Protein AF-A0A850MAL9-F1 (afdb_monomer)

Sequence (261 aa):
MEVNFNRTNSFDFRACGPMDTQLTEDSDYFTKIGPLDEALTSRELNILFLLSIEAYSKDSQAELSFQGIKTKLNLHQQKVATSLKRLLRKKLIDKTLNGYKINKTGMKVINSLLQSPKTSLTIKPKEYVGLEIMVPLNNKNNDLFKLVYLLKGRWFGKWRWIGMFQNSSSVKMEWQSLSSELEACLCINESRICIALFDKNSNPSNPNLELLREEFNTFLLKIQKIMNIDLNAHQSVSTAMIKTHSSCKKSEMSNWLSNYA

Mean predicted aligned error: 8.75 Å

Solvent-accessible surface area (backbone atoms only — not comparable to full-atom values): 14618 Å² total; per-residue (Å²): 133,87,81,84,62,58,86,75,91,77,60,101,75,74,51,62,62,69,60,55,60,44,75,54,65,75,56,59,58,47,69,74,76,46,102,53,98,65,70,59,51,69,66,42,47,43,53,54,46,50,43,47,56,56,16,58,58,74,75,18,55,32,36,35,11,70,60,25,53,26,58,49,66,72,46,56,69,70,61,47,52,55,38,51,55,50,36,45,75,69,56,28,34,46,82,56,97,63,26,38,28,62,35,60,59,29,44,38,51,53,28,56,47,54,68,37,87,80,53,42,76,51,72,57,70,49,63,26,41,27,43,33,37,73,47,75,42,90,65,80,83,76,59,66,66,53,50,48,63,72,49,64,72,48,65,56,94,57,33,38,39,21,34,40,34,34,39,98,66,38,40,38,38,37,30,28,35,76,86,65,44,38,40,36,39,40,38,40,42,75,57,32,36,38,43,35,33,33,32,78,76,36,46,67,91,66,56,65,59,66,62,50,49,57,52,42,50,57,50,47,56,52,50,28,64,71,65,73,44,84,77,80,79,86,70,74,77,40,58,32,75,34,42,25,82,58,77,76,44,63,66,59,52,29,58,56,37,57,80,60,93

Secondary structure (DSSP, 8-state):
--------TT-TT---S---EEEE--TTHHHHH-S-SSPPPHHHHHHHHHHHHHHHTTT-EEEE-HHHHHHHTT--HHHHHHHHHHHHHTTSEEE-SS-EEE-HHHHHHHHHHHHSTT-EEEE---EEEEEEEEEEP---SSHHHHHHHHHTT--BTTEEEEEEEE-SSEEEEEEEETTSSEEEEEEEESSEEEEEEEETT-BTTB--HHHHHHHHHHHHHHHHHHHT----SS---EEEEEE-S----HHHHHHHHHTT-

pLDDT: mean 77.71, std 15.92, range [28.67, 97.62]

Nearest PDB structures (foldseek):
  2x4h-assembly1_D  TM=8.759E-01  e=2.514E-02  Saccharolobus solfataricus P2
  8bii-assembly2_H  TM=6.490E-01  e=1.030E+00  Photorhabdus laumondii subsp. laumondii TTO1
  2ove-assembly1_A  TM=3.702E-01  e=1.214E-01  Homo sapiens
  3udf-assembly1_A  TM=8.384E-01  e=2.533E+00  Acinetobacter baumannii
  3udi-assembly1_A  TM=6.265E-01  e=2.679E+00  Acinetobacter baumannii

Structure (mmCIF, N/CA/C/O backbone):
data_AF-A0A850MAL9-F1
#
_entry.id   AF-A0A850MAL9-F1
#
loop_
_atom_site.group_PDB
_atom_site.id
_atom_site.type_symbol
_atom_site.label_atom_id
_atom_site.label_alt_id
_atom_site.label_comp_id
_atom_site.label_asym_id
_atom_site.label_entity_id
_atom_site.label_seq_id
_atom_site.pdbx_PDB_ins_code
_atom_site.Cartn_x
_atom_site.Cartn_y
_atom_site.Cartn_z
_atom_site.occupancy
_atom_site.B_iso_or_equiv
_atom_site.auth_seq_id
_atom_site.auth_comp_id
_atom_site.auth_asym_id
_atom_site.auth_atom_id
_atom_site.pdbx_PDB_model_num
ATOM 1 N N . MET A 1 1 ? 6.450 9.566 32.369 1.00 32.06 1 MET A N 1
ATOM 2 C CA . MET A 1 1 ? 5.735 8.274 32.312 1.00 32.06 1 MET A CA 1
ATOM 3 C C . MET A 1 1 ? 6.119 7.606 31.009 1.00 32.06 1 MET A C 1
ATOM 5 O O . MET A 1 1 ? 5.791 8.145 29.961 1.00 32.06 1 MET A O 1
ATOM 9 N N . GLU A 1 2 ? 6.868 6.507 31.063 1.00 28.67 2 GLU A N 1
ATOM 10 C CA . GLU A 1 2 ? 7.160 5.700 29.875 1.00 28.67 2 GLU A CA 1
ATOM 11 C C . GLU A 1 2 ? 5.879 4.983 29.436 1.00 28.67 2 GLU A C 1
ATOM 13 O O . GLU A 1 2 ? 5.273 4.235 30.205 1.00 28.67 2 GLU A O 1
ATOM 18 N N . VAL A 1 3 ? 5.427 5.253 28.211 1.00 35.12 3 VAL A N 1
ATOM 19 C CA . VAL A 1 3 ? 4.295 4.544 27.609 1.00 35.12 3 VAL A CA 1
ATOM 20 C C . VAL A 1 3 ? 4.815 3.191 27.129 1.00 35.12 3 VAL A C 1
ATOM 22 O O . VAL A 1 3 ? 5.571 3.115 26.164 1.00 35.12 3 VAL A O 1
ATOM 25 N N . ASN A 1 4 ? 4.437 2.116 27.820 1.00 33.62 4 ASN A N 1
ATOM 26 C CA . ASN A 1 4 ? 4.783 0.756 27.416 1.00 33.62 4 ASN A CA 1
ATOM 27 C C . ASN A 1 4 ? 3.952 0.359 26.185 1.00 33.62 4 ASN A C 1
ATOM 29 O O . ASN A 1 4 ? 2.761 0.068 26.290 1.00 33.62 4 ASN A O 1
ATOM 33 N N . PHE A 1 5 ? 4.572 0.375 25.005 1.00 44.19 5 PHE A N 1
ATOM 34 C CA . PHE A 1 5 ? 3.940 -0.071 23.764 1.00 44.19 5 PHE A CA 1
ATOM 35 C C . PHE A 1 5 ? 3.936 -1.603 23.695 1.00 44.19 5 PHE A C 1
ATOM 37 O O . PHE A 1 5 ? 4.995 -2.237 23.683 1.00 44.19 5 PHE A O 1
ATOM 44 N N . ASN A 1 6 ? 2.754 -2.213 23.597 1.00 43.25 6 ASN A N 1
ATOM 45 C CA . ASN A 1 6 ? 2.649 -3.658 23.420 1.00 43.25 6 ASN A CA 1
ATOM 46 C C . ASN A 1 6 ? 3.184 -4.056 22.035 1.00 43.25 6 ASN A C 1
ATOM 48 O O . ASN A 1 6 ? 2.622 -3.696 20.999 1.00 43.25 6 ASN A O 1
ATOM 52 N N . ARG A 1 7 ? 4.267 -4.843 22.004 1.00 38.62 7 ARG A N 1
ATOM 53 C CA . ARG A 1 7 ? 4.738 -5.522 20.787 1.00 38.62 7 ARG A CA 1
ATOM 54 C C . ARG A 1 7 ? 3.798 -6.687 20.480 1.00 38.62 7 ARG A C 1
ATOM 56 O O . ARG A 1 7 ? 4.013 -7.814 20.910 1.00 38.62 7 ARG A O 1
ATOM 63 N N . THR A 1 8 ? 2.710 -6.414 19.778 1.00 37.56 8 THR A N 1
ATOM 64 C CA . THR A 1 8 ? 1.722 -7.430 19.401 1.00 37.56 8 THR A CA 1
ATOM 65 C C . THR A 1 8 ? 2.220 -8.250 18.199 1.00 37.56 8 THR A C 1
ATOM 67 O O . THR A 1 8 ? 2.239 -7.781 17.065 1.00 37.56 8 THR A O 1
ATOM 70 N N . ASN A 1 9 ? 2.599 -9.511 18.437 1.00 36.62 9 ASN A N 1
ATOM 71 C CA . ASN A 1 9 ? 3.107 -10.479 17.441 1.00 36.62 9 ASN A CA 1
ATOM 72 C C . ASN A 1 9 ? 2.048 -10.984 16.429 1.00 36.62 9 ASN A C 1
ATOM 74 O O . ASN A 1 9 ? 2.209 -12.055 15.852 1.00 36.62 9 ASN A O 1
ATOM 78 N N . SER A 1 10 ? 0.914 -10.297 16.254 1.00 39.91 10 SER A N 1
ATOM 79 C CA . SER A 1 10 ? -0.309 -10.975 15.797 1.00 39.91 10 SER A CA 1
ATOM 80 C C . SER A 1 10 ? -0.757 -10.711 14.358 1.00 39.91 10 SER A C 1
ATOM 82 O O . SER A 1 10 ? -1.651 -11.407 13.905 1.00 39.91 10 SER A O 1
ATOM 84 N N . PHE A 1 11 ? -0.135 -9.830 13.575 1.00 48.22 11 PHE A N 1
ATOM 85 C CA . PHE A 1 11 ? -0.396 -9.808 12.131 1.00 48.22 11 PHE A CA 1
ATOM 86 C C . PHE A 1 11 ? 0.907 -9.854 11.362 1.00 48.22 11 PHE A C 1
ATOM 88 O O . PHE A 1 11 ? 1.694 -8.913 11.342 1.00 48.22 11 PHE A O 1
ATOM 95 N N . ASP A 1 12 ? 1.079 -10.959 10.663 1.00 47.16 12 ASP A N 1
ATOM 96 C CA . ASP A 1 12 ? 2.223 -11.280 9.828 1.00 47.16 12 ASP A CA 1
ATOM 97 C C . ASP A 1 12 ? 2.295 -10.410 8.543 1.00 47.16 12 ASP A C 1
ATOM 99 O O . ASP A 1 12 ? 3.036 -10.718 7.613 1.00 47.16 12 ASP A O 1
ATOM 103 N N . PHE A 1 13 ? 1.529 -9.312 8.524 1.00 48.81 13 PHE A N 1
ATOM 104 C CA . PHE A 1 13 ? 1.361 -8.303 7.478 1.00 48.81 13 PHE A CA 1
ATOM 105 C C . PHE A 1 13 ? 1.595 -6.882 8.031 1.00 48.81 13 PHE A C 1
ATOM 107 O O . PHE A 1 13 ? 0.974 -5.912 7.595 1.00 48.81 13 PHE A O 1
ATOM 114 N N . ARG A 1 14 ? 2.470 -6.724 9.034 1.00 52.25 14 ARG A N 1
ATOM 115 C CA . ARG A 1 14 ? 2.885 -5.392 9.489 1.00 52.25 14 ARG A CA 1
ATOM 116 C C . ARG A 1 14 ? 3.987 -4.841 8.607 1.00 52.25 14 ARG A C 1
ATOM 118 O O . ARG A 1 14 ? 5.170 -5.012 8.870 1.00 52.25 14 ARG A O 1
ATOM 125 N N . ALA A 1 15 ? 3.556 -4.100 7.607 1.00 49.91 15 ALA A N 1
ATOM 126 C CA . ALA A 1 15 ? 4.278 -2.916 7.204 1.00 49.91 15 ALA A CA 1
ATOM 127 C C . ALA A 1 15 ? 3.241 -1.877 6.826 1.00 49.91 15 ALA A C 1
ATOM 129 O O . ALA A 1 15 ? 2.571 -1.971 5.803 1.00 49.91 15 ALA A O 1
ATOM 130 N N . CYS A 1 16 ? 3.049 -0.947 7.737 1.00 48.31 16 CYS A N 1
ATOM 131 C CA . CYS A 1 16 ? 2.107 0.135 7.605 1.00 48.31 16 CYS A CA 1
ATOM 132 C C . CYS A 1 16 ? 2.973 1.390 7.630 1.00 48.31 16 CYS A C 1
ATOM 134 O O . CYS A 1 16 ? 3.545 1.758 8.652 1.00 48.31 16 CYS A O 1
ATOM 136 N N . GLY A 1 17 ? 3.190 1.951 6.449 1.00 45.50 17 GLY A N 1
ATOM 137 C CA . GLY A 1 17 ? 3.874 3.218 6.289 1.00 45.50 17 GLY A CA 1
ATOM 138 C C . GLY A 1 17 ? 4.553 3.369 4.937 1.00 45.50 17 GLY A C 1
ATOM 139 O O . GLY A 1 17 ? 4.778 2.379 4.233 1.00 45.50 17 GLY A O 1
ATOM 140 N N . PRO A 1 18 ? 4.860 4.614 4.547 1.00 47.53 18 PRO A N 1
ATOM 141 C CA . PRO A 1 18 ? 5.491 4.905 3.273 1.00 47.53 18 PRO A CA 1
ATOM 142 C C . PRO A 1 18 ? 6.828 4.169 3.174 1.00 47.53 18 PRO A C 1
ATOM 144 O O . PRO A 1 18 ? 7.644 4.189 4.098 1.00 47.53 18 PRO A O 1
ATOM 147 N N . MET A 1 19 ? 7.064 3.533 2.031 1.00 56.16 19 MET A N 1
ATOM 148 C CA . MET A 1 19 ? 8.397 3.052 1.707 1.00 56.16 19 MET A CA 1
ATOM 149 C C . MET A 1 19 ? 9.278 4.247 1.365 1.00 56.16 19 MET A C 1
ATOM 151 O O . MET A 1 19 ? 9.203 4.781 0.264 1.00 56.16 19 MET A O 1
ATOM 155 N N . ASP A 1 20 ? 10.180 4.612 2.273 1.00 58.66 20 ASP A N 1
ATOM 156 C CA . ASP A 1 20 ? 11.380 5.364 1.904 1.00 58.66 20 ASP A CA 1
ATOM 157 C C . ASP A 1 20 ? 12.426 4.379 1.369 1.00 58.66 20 ASP A C 1
ATOM 159 O O . ASP A 1 20 ? 13.508 4.199 1.935 1.00 58.66 20 ASP A O 1
ATOM 163 N N . THR A 1 21 ? 12.054 3.670 0.301 1.00 55.94 21 THR A N 1
ATOM 164 C CA . THR A 1 21 ? 12.959 2.796 -0.440 1.00 55.94 21 THR A CA 1
ATOM 165 C C . THR A 1 21 ? 13.042 3.262 -1.875 1.00 55.94 21 THR A C 1
ATOM 167 O O . THR A 1 21 ? 12.040 3.329 -2.584 1.00 55.94 21 THR A O 1
ATOM 170 N N . GLN A 1 22 ? 14.251 3.610 -2.292 1.00 66.38 22 GLN A N 1
ATOM 171 C CA . GLN A 1 22 ? 14.523 4.074 -3.643 1.00 66.38 22 GLN A CA 1
ATOM 172 C C . GLN A 1 22 ? 15.624 3.218 -4.250 1.00 66.38 22 GLN A C 1
ATOM 174 O O . GLN A 1 22 ? 16.611 2.890 -3.581 1.00 66.38 22 GLN A O 1
ATOM 179 N N . LEU A 1 23 ? 15.441 2.879 -5.525 1.00 64.06 23 LEU A N 1
ATOM 180 C CA . LEU A 1 23 ? 16.531 2.392 -6.353 1.00 64.06 23 LEU A CA 1
ATOM 181 C C . LEU A 1 23 ? 17.403 3.592 -6.709 1.00 64.06 23 LEU A C 1
ATOM 183 O O . LEU A 1 23 ? 16.969 4.510 -7.411 1.00 64.06 23 LEU A O 1
ATOM 187 N N . THR A 1 24 ? 18.632 3.577 -6.218 1.00 61.41 24 THR A N 1
ATOM 188 C CA . THR A 1 24 ? 19.671 4.519 -6.620 1.00 61.41 24 THR A CA 1
ATOM 189 C C . THR A 1 24 ? 20.555 3.816 -7.640 1.00 61.41 24 THR A C 1
ATOM 191 O O . THR A 1 24 ? 21.393 2.996 -7.263 1.00 61.41 24 THR A O 1
ATOM 194 N N . GLU A 1 25 ? 20.333 4.076 -8.937 1.00 60.00 25 GLU A N 1
ATOM 195 C CA . GLU A 1 25 ? 21.202 3.530 -9.985 1.00 60.00 25 GLU A CA 1
ATOM 196 C C . GLU A 1 25 ? 21.140 4.214 -11.363 1.00 60.00 25 GLU A C 1
ATOM 198 O O . GLU A 1 25 ? 20.104 4.756 -11.760 1.00 60.00 25 GLU A O 1
ATOM 203 N N . ASP A 1 26 ? 22.268 4.115 -12.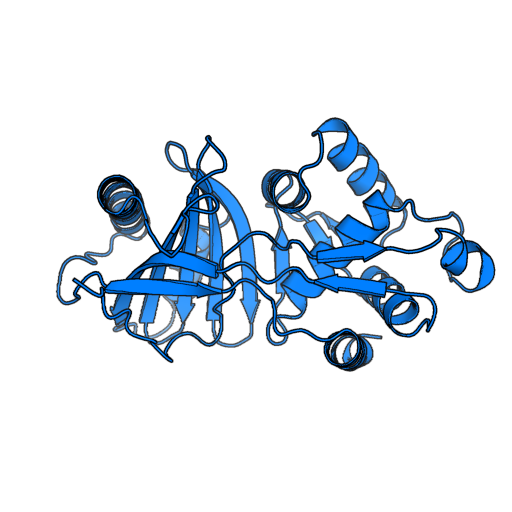084 1.00 52.81 26 ASP A N 1
ATOM 204 C CA . ASP A 1 26 ? 22.481 4.539 -13.472 1.00 52.81 26 ASP A CA 1
ATOM 205 C C . ASP A 1 26 ? 21.516 3.824 -14.427 1.00 52.81 26 ASP A C 1
ATOM 207 O O . ASP A 1 26 ? 21.511 2.597 -14.547 1.00 52.81 26 ASP A O 1
ATOM 211 N N . SER A 1 27 ? 20.733 4.608 -15.170 1.00 51.56 27 SER A N 1
ATOM 212 C CA . SER A 1 27 ? 19.706 4.170 -16.130 1.00 51.56 27 SER A CA 1
ATOM 213 C C . SER A 1 27 ? 20.199 3.257 -17.264 1.00 51.56 27 SER A C 1
ATOM 215 O O . SER A 1 27 ? 19.390 2.750 -18.043 1.00 51.56 27 SER A O 1
ATOM 217 N N . ASP A 1 28 ? 21.510 3.042 -17.361 1.00 52.00 28 ASP A N 1
ATOM 218 C CA . ASP A 1 28 ? 22.183 2.438 -18.509 1.00 52.00 28 ASP A CA 1
ATOM 219 C C . ASP A 1 28 ? 22.332 0.909 -18.418 1.00 52.00 28 ASP A C 1
ATOM 221 O O . ASP A 1 28 ? 22.832 0.272 -19.346 1.00 52.00 28 ASP A O 1
ATOM 225 N N . TYR A 1 29 ? 21.908 0.275 -17.319 1.00 55.06 29 TYR A N 1
ATOM 226 C CA . TYR A 1 29 ? 21.988 -1.187 -17.199 1.00 55.06 29 TYR A CA 1
ATOM 227 C C . TYR A 1 29 ? 21.017 -1.896 -18.162 1.00 55.06 29 TYR A C 1
ATOM 229 O O . TYR A 1 29 ? 21.402 -2.827 -18.873 1.00 55.06 29 TYR A O 1
ATOM 237 N N . PHE A 1 30 ? 19.774 -1.409 -18.276 1.00 51.62 30 PHE A N 1
ATOM 238 C CA . PHE A 1 30 ? 18.793 -2.004 -19.194 1.00 51.62 30 PHE A CA 1
ATOM 239 C C . PHE A 1 30 ? 18.998 -1.668 -20.659 1.00 51.62 30 PHE A C 1
ATOM 241 O O . PHE A 1 30 ? 18.497 -2.406 -21.501 1.00 51.62 30 PHE A O 1
ATOM 248 N N . THR A 1 31 ? 19.732 -0.603 -20.977 1.00 51.19 31 THR A N 1
ATOM 249 C CA . THR A 1 31 ? 20.099 -0.321 -22.369 1.00 51.19 31 THR A CA 1
ATOM 250 C C . THR A 1 31 ? 21.174 -1.274 -22.880 1.00 51.19 31 THR A C 1
ATOM 252 O O . THR A 1 31 ? 21.283 -1.450 -24.088 1.00 51.19 31 THR A O 1
ATOM 255 N N . LYS A 1 32 ? 21.952 -1.907 -21.988 1.00 51.06 32 LYS A N 1
ATOM 256 C CA . LYS A 1 32 ? 23.079 -2.774 -22.369 1.00 51.06 32 LYS A CA 1
ATOM 257 C C . LYS A 1 32 ? 22.806 -4.275 -22.241 1.00 51.06 32 LYS A C 1
ATOM 259 O O . LYS A 1 32 ? 23.497 -5.044 -22.898 1.00 51.06 32 LYS A O 1
ATOM 264 N N . ILE A 1 33 ? 21.859 -4.701 -21.395 1.00 48.62 33 ILE A N 1
ATOM 265 C CA . ILE A 1 33 ? 21.670 -6.130 -21.041 1.00 48.62 33 ILE A CA 1
ATOM 266 C C . ILE A 1 33 ? 20.180 -6.572 -21.087 1.00 48.62 33 ILE A C 1
ATOM 268 O O . ILE A 1 33 ? 19.864 -7.741 -20.882 1.00 48.62 33 ILE A O 1
ATOM 272 N N . GLY A 1 34 ? 19.228 -5.674 -21.378 1.00 54.62 34 GLY A N 1
ATOM 273 C CA . GLY A 1 34 ? 17.790 -5.940 -21.215 1.00 54.62 34 GLY A CA 1
ATOM 274 C C . GLY A 1 34 ? 17.006 -6.358 -22.474 1.00 54.62 34 GLY A C 1
ATOM 275 O O . GLY A 1 34 ? 17.343 -5.930 -23.571 1.00 54.62 34 GLY A O 1
ATOM 276 N N . PRO A 1 35 ? 15.874 -7.082 -22.328 1.00 54.75 35 PRO A N 1
ATOM 277 C CA . PRO A 1 35 ? 14.943 -7.432 -23.415 1.00 54.75 35 PRO A CA 1
ATOM 278 C C . PRO A 1 35 ? 14.012 -6.272 -23.843 1.00 54.75 35 PRO A C 1
ATOM 280 O O . PRO A 1 35 ? 12.925 -6.513 -24.365 1.00 54.75 35 PRO A O 1
ATOM 283 N N . LEU A 1 36 ? 14.361 -5.019 -23.535 1.00 64.38 36 LEU A N 1
ATOM 284 C CA . LEU A 1 36 ? 13.501 -3.848 -23.735 1.00 64.38 36 LEU A CA 1
ATOM 285 C C . LEU A 1 36 ? 14.059 -2.935 -24.826 1.00 64.38 36 LEU A C 1
ATOM 287 O O . LEU A 1 36 ? 15.176 -2.446 -24.703 1.00 64.38 36 LEU A O 1
ATOM 291 N N . ASP A 1 37 ? 13.223 -2.604 -25.812 1.00 63.56 37 ASP A N 1
ATOM 292 C CA . ASP A 1 37 ? 13.600 -1.742 -26.945 1.00 63.56 37 ASP A CA 1
ATOM 293 C C . ASP A 1 37 ? 13.869 -0.274 -26.559 1.00 63.56 37 ASP A C 1
ATOM 295 O O . ASP A 1 37 ? 14.488 0.470 -27.314 1.00 63.56 37 ASP A O 1
ATOM 299 N N . GLU A 1 38 ? 13.404 0.186 -25.389 1.00 71.62 38 GLU A N 1
ATOM 300 C CA . GLU A 1 38 ? 13.718 1.538 -24.907 1.00 71.62 38 GLU A CA 1
ATOM 301 C C . GLU A 1 38 ? 13.995 1.568 -23.399 1.00 71.62 38 GLU A C 1
ATOM 303 O O . GLU A 1 38 ? 13.297 0.916 -22.613 1.00 71.62 38 GLU A O 1
ATOM 308 N N . ALA A 1 39 ? 14.931 2.435 -23.003 1.00 79.56 39 ALA A N 1
ATOM 309 C CA . ALA A 1 39 ? 15.366 2.643 -21.625 1.00 79.56 39 ALA A CA 1
ATOM 310 C C . ALA A 1 39 ? 14.224 3.007 -20.657 1.00 79.56 39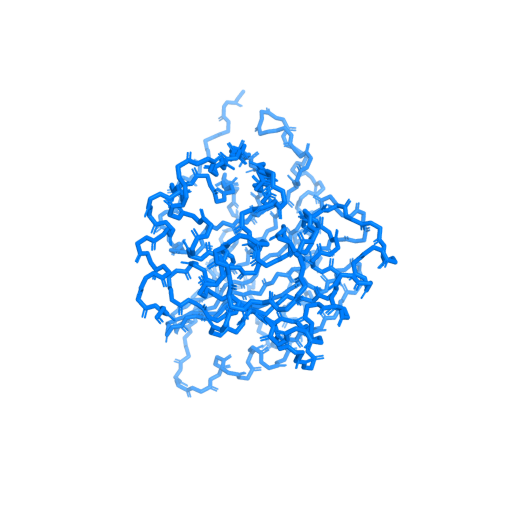 ALA A C 1
ATOM 312 O O . ALA A 1 39 ? 13.258 3.697 -21.015 1.00 79.56 39 ALA A O 1
ATOM 313 N N . LEU A 1 40 ? 14.379 2.582 -19.400 1.00 85.00 40 LEU A N 1
ATOM 314 C CA . LEU A 1 40 ? 13.531 2.993 -18.284 1.00 85.00 40 LEU A CA 1
ATOM 315 C C . LEU A 1 40 ? 14.167 4.178 -17.555 1.00 85.00 40 LEU A C 1
ATOM 317 O O . LEU A 1 40 ? 15.341 4.173 -17.205 1.00 85.00 40 LEU A O 1
ATOM 321 N N . THR A 1 41 ? 13.364 5.200 -17.296 1.00 86.88 41 THR A N 1
ATOM 322 C CA . THR A 1 41 ? 13.736 6.328 -16.441 1.00 86.88 41 THR A CA 1
ATOM 323 C C . THR A 1 41 ? 13.784 5.895 -14.975 1.00 86.88 41 THR A C 1
ATOM 325 O O . THR A 1 41 ? 13.036 5.010 -14.560 1.00 86.88 41 THR A O 1
ATOM 328 N N . SER A 1 42 ? 14.557 6.600 -14.142 1.00 82.56 42 SER A N 1
ATOM 329 C CA . SER A 1 42 ? 14.586 6.370 -12.683 1.00 82.56 42 SER A CA 1
ATOM 330 C C . SER A 1 42 ? 13.184 6.381 -12.042 1.00 82.56 42 SER A C 1
ATOM 332 O O . SER A 1 42 ? 12.891 5.602 -11.139 1.00 82.56 42 SER A O 1
ATOM 334 N N . ARG A 1 43 ? 12.256 7.206 -12.546 1.00 87.94 43 ARG A N 1
ATOM 335 C CA . ARG A 1 43 ? 10.860 7.219 -12.069 1.00 87.94 43 ARG A CA 1
ATOM 336 C C . ARG A 1 43 ? 10.094 5.950 -12.425 1.00 87.94 43 ARG A C 1
ATOM 338 O O . ARG A 1 43 ? 9.338 5.452 -11.602 1.00 87.94 43 ARG A O 1
ATOM 345 N N . GLU A 1 44 ? 10.261 5.450 -13.645 1.00 90.69 44 GLU A N 1
ATOM 346 C CA . GLU A 1 44 ? 9.641 4.192 -14.073 1.00 90.69 44 GLU A CA 1
ATOM 347 C C . GLU A 1 44 ? 10.186 3.015 -13.262 1.00 90.69 44 GLU A C 1
ATOM 349 O O . GLU A 1 44 ? 9.402 2.187 -12.805 1.00 90.69 44 GLU A O 1
ATOM 354 N N . LEU A 1 45 ? 11.498 3.001 -13.008 1.00 87.69 45 LEU A N 1
ATOM 355 C CA . LEU A 1 45 ? 12.143 2.016 -12.142 1.00 87.69 45 LEU A CA 1
ATOM 356 C C . LEU A 1 45 ? 11.603 2.071 -10.715 1.00 87.69 45 LEU A C 1
ATOM 358 O O . LEU A 1 45 ? 11.199 1.042 -10.192 1.00 87.69 45 LEU A O 1
ATOM 362 N N . ASN A 1 46 ? 11.506 3.257 -10.111 1.00 86.69 46 ASN A N 1
ATOM 363 C CA . ASN A 1 46 ? 10.965 3.403 -8.758 1.00 86.69 46 ASN A CA 1
ATOM 364 C C . ASN A 1 46 ? 9.484 2.990 -8.657 1.00 86.69 46 ASN A C 1
ATOM 366 O O . ASN A 1 46 ? 9.080 2.435 -7.640 1.00 86.69 46 ASN A O 1
ATOM 370 N N . ILE A 1 47 ? 8.672 3.196 -9.704 1.00 91.56 47 ILE A N 1
ATOM 371 C CA . ILE A 1 47 ? 7.286 2.693 -9.739 1.00 91.56 47 ILE A CA 1
ATOM 372 C C . ILE A 1 47 ? 7.249 1.166 -9.823 1.00 91.56 47 ILE A C 1
ATOM 374 O O . ILE A 1 47 ? 6.510 0.540 -9.067 1.00 91.56 47 ILE A O 1
ATOM 378 N N . LEU A 1 48 ? 8.026 0.563 -10.727 1.00 90.75 48 LEU A N 1
ATOM 379 C CA . LEU A 1 48 ? 8.108 -0.897 -10.832 1.00 90.75 48 LEU A CA 1
ATOM 380 C C . LEU A 1 48 ? 8.603 -1.515 -9.528 1.00 90.75 48 LEU A C 1
ATOM 382 O O . LEU A 1 48 ? 8.051 -2.501 -9.053 1.00 90.75 48 LEU A O 1
ATOM 386 N N . PHE A 1 49 ? 9.604 -0.890 -8.928 1.00 86.62 49 PHE A N 1
ATOM 387 C CA . PHE A 1 49 ? 10.184 -1.319 -7.678 1.00 86.62 49 PHE A CA 1
ATOM 388 C C . PHE A 1 49 ? 9.191 -1.238 -6.521 1.00 86.62 49 PHE A C 1
ATOM 390 O O . PHE A 1 49 ? 9.012 -2.232 -5.824 1.00 86.62 49 PHE A O 1
ATOM 397 N N . LEU A 1 50 ? 8.463 -0.125 -6.380 1.00 86.81 50 LEU A N 1
ATOM 398 C CA . LEU A 1 50 ? 7.375 -0.012 -5.409 1.00 86.81 50 LEU A CA 1
ATOM 399 C C . LEU A 1 50 ? 6.366 -1.153 -5.577 1.00 86.81 50 LEU A C 1
ATOM 401 O O . LEU A 1 50 ? 6.073 -1.856 -4.619 1.00 86.81 50 LEU A O 1
ATOM 405 N N . LEU A 1 51 ? 5.867 -1.372 -6.798 1.00 88.88 51 LEU A N 1
ATOM 406 C CA . LEU A 1 51 ? 4.907 -2.448 -7.063 1.00 88.88 51 LEU A CA 1
ATOM 407 C C . LEU A 1 51 ? 5.490 -3.836 -6.751 1.00 88.88 51 LEU A C 1
ATOM 409 O O . LEU A 1 51 ? 4.751 -4.716 -6.317 1.00 88.88 51 LEU A O 1
ATOM 413 N N . SER A 1 52 ? 6.797 -4.028 -6.954 1.00 85.50 52 SER A N 1
ATOM 414 C CA . SER A 1 52 ? 7.488 -5.284 -6.659 1.00 85.50 52 SER A CA 1
ATOM 415 C C . SER A 1 52 ? 7.643 -5.542 -5.161 1.00 85.50 52 SER A C 1
ATOM 417 O O . SER A 1 52 ? 7.349 -6.651 -4.732 1.00 85.50 52 SER A O 1
ATOM 419 N N . ILE A 1 53 ? 8.027 -4.542 -4.352 1.00 79.44 53 ILE A N 1
ATOM 420 C CA . ILE A 1 53 ? 8.171 -4.724 -2.898 1.00 79.44 53 ILE A CA 1
ATOM 421 C C . ILE A 1 53 ? 6.796 -4.934 -2.263 1.00 79.44 53 ILE A C 1
ATOM 423 O O . ILE A 1 53 ? 6.613 -5.770 -1.382 1.00 79.44 53 ILE A O 1
ATOM 427 N N . GLU A 1 54 ? 5.809 -4.180 -2.726 1.00 79.06 54 GLU A N 1
ATOM 428 C CA . GLU A 1 54 ? 4.450 -4.295 -2.219 1.00 79.06 54 GLU A CA 1
ATOM 429 C C . GLU A 1 54 ? 3.842 -5.670 -2.545 1.00 79.06 54 GLU A C 1
ATOM 431 O O . GLU A 1 54 ? 3.105 -6.224 -1.735 1.00 79.06 54 GLU A O 1
ATOM 436 N N . ALA A 1 55 ? 4.207 -6.270 -3.685 1.00 75.69 55 ALA A N 1
ATOM 437 C CA . ALA A 1 55 ? 3.876 -7.661 -4.002 1.00 75.69 55 ALA A CA 1
ATOM 438 C C . ALA A 1 55 ? 4.736 -8.677 -3.217 1.00 75.69 55 ALA A C 1
ATOM 440 O O . ALA A 1 55 ? 4.229 -9.727 -2.815 1.00 75.69 55 ALA A O 1
ATOM 441 N N . TYR A 1 56 ? 6.006 -8.351 -2.938 1.00 67.00 56 TYR A N 1
ATOM 442 C CA . TYR A 1 56 ? 6.976 -9.184 -2.205 1.00 67.00 56 TYR A CA 1
ATOM 443 C C . TYR A 1 56 ? 6.501 -9.597 -0.808 1.00 67.00 56 TYR A C 1
ATOM 445 O O . TYR A 1 56 ? 6.975 -10.596 -0.269 1.00 67.00 56 TYR A O 1
ATOM 453 N N . SER A 1 57 ? 5.539 -8.894 -0.205 1.00 61.59 57 SER 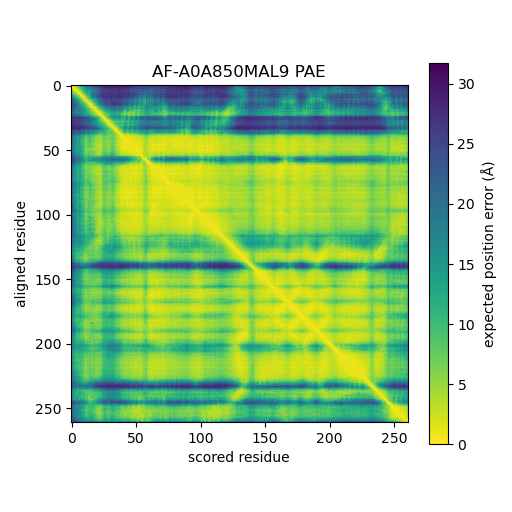A N 1
ATOM 454 C CA . SER A 1 57 ? 4.982 -9.297 1.088 1.00 61.59 57 SER A CA 1
ATOM 455 C C . SER A 1 57 ? 4.254 -10.655 1.003 1.00 61.59 57 SER A C 1
ATOM 457 O O . SER A 1 57 ? 3.052 -10.718 0.777 1.00 61.59 57 SER A O 1
ATOM 459 N N . LYS A 1 58 ? 4.992 -11.760 1.203 1.00 53.28 58 LYS A N 1
ATOM 460 C CA . LYS A 1 58 ? 4.490 -13.141 1.369 1.00 53.28 58 LYS A CA 1
ATOM 461 C C . LYS A 1 58 ? 3.634 -13.662 0.208 1.00 53.28 58 LYS A C 1
ATOM 463 O O . LYS A 1 58 ? 2.500 -14.085 0.428 1.00 53.28 58 LYS A O 1
ATOM 468 N N . ASP A 1 59 ? 4.178 -13.624 -1.010 1.00 57.91 59 ASP A N 1
ATOM 469 C CA . ASP A 1 59 ? 3.501 -14.104 -2.232 1.00 57.91 59 ASP A CA 1
ATOM 470 C C . ASP A 1 59 ? 2.164 -13.405 -2.494 1.00 57.91 59 ASP A C 1
ATOM 472 O O . ASP A 1 59 ? 1.189 -13.997 -2.969 1.00 57.91 59 ASP A O 1
ATOM 476 N N . SER A 1 60 ? 2.106 -12.117 -2.155 1.00 66.12 60 SER A N 1
ATOM 477 C CA . SER A 1 60 ? 0.894 -11.342 -2.330 1.00 66.12 60 SER A CA 1
ATOM 478 C C . SER A 1 60 ? 0.749 -10.807 -3.751 1.00 66.12 60 SER A C 1
ATOM 480 O O . SER A 1 60 ? 1.700 -10.409 -4.423 1.00 66.12 60 SER A O 1
ATOM 482 N N . GLN A 1 61 ? -0.493 -10.753 -4.213 1.00 79.38 61 GLN A N 1
ATOM 483 C CA . GLN A 1 61 ? -0.880 -9.910 -5.328 1.00 79.38 61 GLN A CA 1
ATOM 484 C C . GLN A 1 61 ? -1.125 -8.503 -4.783 1.00 79.38 61 GLN A C 1
ATOM 486 O O . GLN A 1 61 ? -2.057 -8.292 -4.003 1.00 79.38 61 GLN A O 1
ATOM 491 N N . ALA A 1 62 ? -0.292 -7.552 -5.202 1.00 85.69 62 ALA A N 1
ATOM 492 C CA . ALA A 1 62 ? -0.446 -6.142 -4.874 1.00 85.69 62 ALA A CA 1
ATOM 493 C C . ALA A 1 62 ? -1.110 -5.376 -6.023 1.00 85.69 62 ALA A C 1
ATOM 495 O O . ALA A 1 62 ? -0.713 -5.475 -7.186 1.00 85.69 62 ALA A O 1
ATOM 496 N N . GLU A 1 63 ? -2.109 -4.571 -5.680 1.00 92.38 63 GLU A N 1
ATOM 497 C CA . GLU A 1 63 ? -2.782 -3.640 -6.578 1.00 92.38 63 GLU A CA 1
ATOM 498 C C . GLU A 1 63 ? -2.753 -2.247 -5.944 1.00 92.38 63 GLU A C 1
ATOM 500 O O . GLU A 1 63 ? -3.412 -2.010 -4.930 1.00 92.38 63 GLU A O 1
ATOM 505 N N . LEU A 1 64 ? -2.013 -1.313 -6.548 1.00 93.31 64 LEU A N 1
ATOM 506 C CA . LEU A 1 64 ? -1.933 0.072 -6.078 1.00 93.31 64 LEU A CA 1
ATOM 507 C C . LEU A 1 64 ? -2.722 1.017 -6.974 1.00 93.31 64 LEU A C 1
ATOM 509 O O . LEU A 1 64 ? -2.601 0.998 -8.199 1.00 93.31 64 LEU A O 1
ATOM 513 N N . SER A 1 65 ? -3.481 1.915 -6.359 1.00 95.38 65 SER A N 1
ATOM 514 C CA . SER A 1 65 ? -4.186 2.984 -7.054 1.00 95.38 65 SER A CA 1
ATOM 515 C C . SER A 1 65 ? -3.211 4.037 -7.591 1.00 95.38 65 SER A C 1
ATOM 517 O O . SER A 1 65 ? -2.073 4.166 -7.134 1.00 95.38 65 SER A O 1
ATOM 519 N N . PHE A 1 66 ? -3.672 4.860 -8.538 1.00 95.44 66 PHE A N 1
ATOM 520 C CA . PHE A 1 66 ? -2.899 6.021 -8.997 1.00 95.44 66 PHE A CA 1
ATOM 521 C C . PHE A 1 66 ? -2.499 6.936 -7.829 1.00 95.44 66 PHE A C 1
ATOM 523 O O . PHE A 1 66 ? -1.360 7.397 -7.758 1.00 95.44 66 PHE A O 1
ATOM 530 N N . GLN A 1 67 ? -3.434 7.180 -6.903 1.00 91.06 67 GLN A N 1
ATOM 531 C CA . GLN A 1 67 ? -3.182 7.984 -5.712 1.00 91.06 67 GLN A CA 1
ATOM 532 C C . GLN A 1 67 ? -2.171 7.295 -4.791 1.00 91.06 67 GLN A C 1
ATOM 534 O O . GLN A 1 67 ? -1.283 7.972 -4.285 1.00 91.06 67 GLN A O 1
ATOM 539 N N . GLY A 1 68 ? -2.253 5.971 -4.639 1.00 90.56 68 GLY A N 1
ATOM 540 C CA . GLY A 1 68 ? -1.304 5.182 -3.860 1.00 90.56 68 GLY A CA 1
ATOM 541 C C . GLY A 1 68 ? 0.125 5.315 -4.371 1.00 90.56 68 GLY A C 1
ATOM 542 O O . GLY A 1 68 ? 1.016 5.677 -3.609 1.00 90.56 68 GLY A O 1
ATOM 543 N N . ILE A 1 69 ? 0.334 5.135 -5.678 1.00 92.31 69 ILE A N 1
ATOM 544 C CA . ILE A 1 69 ? 1.654 5.297 -6.308 1.00 92.31 69 ILE A CA 1
ATOM 545 C C . ILE A 1 69 ? 2.156 6.740 -6.164 1.00 92.31 69 ILE A C 1
ATOM 547 O O . ILE A 1 69 ? 3.311 6.966 -5.806 1.00 92.31 69 ILE A O 1
ATOM 551 N N . LYS A 1 70 ? 1.284 7.726 -6.412 1.00 91.31 70 LYS A N 1
ATOM 552 C CA . LYS A 1 70 ? 1.611 9.153 -6.288 1.00 91.31 70 LYS A CA 1
ATOM 553 C C . LYS A 1 70 ? 2.097 9.500 -4.885 1.00 91.31 70 LYS A C 1
ATOM 555 O O . LYS A 1 70 ? 3.137 10.137 -4.743 1.00 91.31 70 LYS A O 1
ATOM 560 N N . THR A 1 71 ? 1.346 9.069 -3.877 1.00 85.88 71 THR A N 1
ATOM 561 C CA . THR A 1 71 ? 1.651 9.300 -2.470 1.00 85.88 71 THR A CA 1
ATOM 562 C C . THR A 1 71 ? 2.935 8.590 -2.062 1.00 85.88 71 THR A C 1
ATOM 564 O O . THR A 1 71 ? 3.825 9.236 -1.515 1.00 85.88 71 THR A O 1
ATOM 567 N N . LYS A 1 72 ? 3.033 7.272 -2.292 1.00 84.12 72 LYS A N 1
ATOM 568 C CA . LYS A 1 72 ? 4.146 6.461 -1.776 1.00 84.12 72 LYS A CA 1
ATOM 569 C C . LYS A 1 72 ? 5.492 6.888 -2.364 1.00 84.12 72 LYS A C 1
ATOM 571 O O . LYS A 1 72 ? 6.500 6.778 -1.686 1.00 84.12 72 LYS A O 1
ATOM 576 N N . LEU A 1 73 ? 5.500 7.434 -3.584 1.00 85.56 73 LEU A N 1
ATOM 577 C CA . LEU A 1 73 ? 6.709 7.959 -4.230 1.00 85.56 73 LEU A CA 1
ATOM 578 C C . LEU A 1 73 ? 6.872 9.481 -4.125 1.00 85.56 73 LEU A C 1
ATOM 580 O O . LEU A 1 73 ? 7.835 10.017 -4.670 1.00 85.56 73 LEU A O 1
ATOM 584 N N . ASN A 1 74 ? 5.931 10.188 -3.490 1.00 86.12 74 ASN A N 1
ATOM 585 C CA . ASN A 1 74 ? 5.892 11.652 -3.437 1.00 86.12 74 ASN A CA 1
ATOM 586 C C . ASN A 1 74 ? 6.099 12.318 -4.820 1.00 86.12 74 ASN A C 1
ATOM 588 O O . ASN A 1 74 ? 6.924 13.215 -5.006 1.00 86.12 74 ASN A O 1
ATOM 592 N N . LEU A 1 75 ? 5.378 11.835 -5.836 1.00 88.62 75 LEU A N 1
ATOM 593 C CA . LEU A 1 75 ? 5.505 12.312 -7.215 1.00 88.62 75 LEU A CA 1
ATOM 594 C C . LEU A 1 75 ? 4.356 13.246 -7.604 1.00 88.62 75 LEU A C 1
ATOM 596 O O . LEU A 1 75 ? 3.210 13.069 -7.208 1.00 88.62 75 LEU A O 1
ATOM 600 N N . HIS A 1 76 ? 4.633 14.213 -8.481 1.00 90.69 76 HIS A N 1
ATOM 601 C CA . HIS A 1 76 ? 3.579 15.034 -9.084 1.00 90.69 76 HIS A CA 1
ATOM 602 C C . HIS A 1 76 ? 2.673 14.198 -10.009 1.00 90.69 76 HIS A C 1
ATOM 604 O O . HIS A 1 76 ? 3.162 13.339 -10.747 1.00 90.69 76 HIS A O 1
ATOM 610 N N . GLN A 1 77 ? 1.369 14.495 -10.053 1.00 94.69 77 GLN A N 1
ATOM 611 C CA . GLN A 1 77 ? 0.378 13.697 -10.794 1.00 94.69 77 GLN A CA 1
ATOM 612 C C . GLN A 1 77 ? 0.730 13.485 -12.277 1.00 94.69 77 GLN A C 1
ATOM 614 O O . GLN A 1 77 ? 0.643 12.370 -12.783 1.00 94.69 77 GLN A O 1
ATOM 619 N N . GLN A 1 78 ? 1.218 14.518 -12.970 1.00 96.44 78 GLN A N 1
ATOM 620 C CA . GLN A 1 78 ? 1.614 14.397 -14.379 1.00 96.44 78 GLN A CA 1
ATOM 621 C C . GLN A 1 78 ? 2.816 13.459 -14.549 1.00 96.44 78 GLN A C 1
ATOM 623 O O . GLN A 1 78 ? 2.875 12.690 -15.505 1.00 96.44 78 GLN A O 1
ATOM 628 N N . LYS A 1 79 ? 3.762 13.479 -13.598 1.00 95.00 79 LYS A N 1
ATOM 629 C CA . LYS A 1 79 ? 4.937 12.599 -13.621 1.00 95.00 79 LYS A CA 1
ATOM 630 C C . LYS A 1 79 ? 4.516 11.139 -13.466 1.00 95.00 79 LYS A C 1
ATOM 632 O O . LYS A 1 79 ? 5.014 10.304 -14.215 1.00 95.00 79 LYS A O 1
ATOM 637 N N . VAL A 1 80 ? 3.585 10.860 -12.553 1.00 95.81 80 VAL A N 1
ATOM 638 C CA . VAL A 1 80 ? 3.017 9.519 -12.346 1.00 95.81 80 VAL A CA 1
ATOM 639 C C . VAL A 1 80 ? 2.263 9.054 -13.591 1.00 95.81 80 VAL A C 1
ATOM 641 O O . VAL A 1 80 ? 2.529 7.965 -14.090 1.00 95.81 80 VAL A O 1
ATOM 644 N N . ALA A 1 81 ? 1.380 9.892 -14.143 1.00 97.44 81 ALA A N 1
ATOM 645 C CA . ALA A 1 81 ? 0.582 9.553 -15.322 1.00 97.44 81 ALA A CA 1
ATOM 646 C C . ALA A 1 81 ? 1.457 9.202 -16.535 1.00 97.44 81 ALA A C 1
ATOM 648 O O . ALA A 1 81 ? 1.244 8.172 -17.177 1.00 97.44 81 ALA A O 1
ATOM 649 N N . THR A 1 82 ? 2.476 10.018 -16.814 1.00 96.81 82 THR A N 1
ATOM 650 C CA . THR A 1 82 ? 3.405 9.781 -17.925 1.00 96.81 82 THR A CA 1
ATOM 651 C C . THR A 1 82 ? 4.206 8.494 -17.737 1.00 96.81 82 THR A C 1
ATOM 653 O O . THR A 1 82 ? 4.307 7.706 -18.679 1.00 96.81 82 THR A O 1
ATOM 656 N N . SER A 1 83 ? 4.740 8.241 -16.536 1.00 95.75 83 SER A N 1
ATOM 657 C CA . SER A 1 83 ? 5.488 7.010 -16.254 1.00 95.75 83 SER A CA 1
ATOM 658 C C . SER A 1 83 ? 4.603 5.764 -16.346 1.00 95.75 83 SER A C 1
ATOM 660 O O . SER A 1 83 ? 4.989 4.799 -16.997 1.00 95.75 83 SER A O 1
ATOM 662 N N . LEU A 1 84 ? 3.386 5.787 -15.791 1.00 97.62 84 LEU A N 1
ATOM 663 C CA . LEU A 1 84 ? 2.453 4.656 -15.881 1.00 97.62 84 LEU A CA 1
ATOM 664 C C . LEU A 1 84 ? 2.040 4.360 -17.325 1.00 97.62 84 LEU A C 1
ATOM 666 O O . LEU A 1 84 ? 2.026 3.201 -17.731 1.00 97.62 84 LEU A O 1
ATOM 670 N N . LYS A 1 85 ? 1.761 5.394 -18.131 1.00 97.25 85 LYS A N 1
ATOM 671 C CA . LYS A 1 85 ? 1.443 5.228 -19.559 1.00 97.25 85 LYS A CA 1
ATOM 672 C C . LYS A 1 85 ? 2.580 4.529 -20.309 1.00 97.25 85 LYS A C 1
ATOM 674 O O . LYS A 1 85 ? 2.327 3.641 -21.120 1.00 97.25 85 LYS A O 1
ATOM 679 N N . ARG A 1 86 ? 3.830 4.916 -20.038 1.00 95.12 86 ARG A N 1
ATOM 680 C CA . ARG A 1 86 ? 5.010 4.308 -20.665 1.00 95.12 86 ARG A CA 1
ATOM 681 C C . ARG A 1 86 ? 5.249 2.875 -20.180 1.00 95.12 86 ARG A C 1
ATOM 683 O O . ARG A 1 86 ? 5.489 2.008 -21.015 1.00 95.12 86 ARG A O 1
ATOM 690 N N . LEU A 1 87 ? 5.105 2.601 -18.883 1.00 95.50 87 LEU A N 1
ATOM 691 C CA . LEU A 1 87 ? 5.207 1.247 -18.322 1.00 95.50 87 LEU A CA 1
ATOM 692 C C . LEU A 1 87 ? 4.142 0.292 -18.885 1.00 95.50 87 LEU A C 1
ATOM 694 O O . LEU A 1 87 ? 4.464 -0.851 -19.208 1.00 95.50 87 LEU A O 1
ATOM 698 N N . LEU A 1 88 ? 2.902 0.767 -19.067 1.00 96.75 88 LEU A N 1
ATOM 699 C CA . LEU A 1 88 ? 1.833 0.016 -19.739 1.00 96.75 88 LEU A CA 1
ATOM 700 C C . LEU A 1 88 ? 2.189 -0.284 -21.199 1.00 96.75 88 LEU A C 1
ATOM 702 O O . LEU A 1 88 ? 2.062 -1.422 -21.642 1.00 96.75 88 LEU A O 1
ATOM 706 N N . ARG A 1 89 ? 2.681 0.717 -21.943 1.00 94.75 89 ARG A N 1
ATOM 707 C CA . ARG A 1 89 ? 3.122 0.542 -23.339 1.00 94.75 89 ARG A CA 1
ATOM 708 C C . ARG A 1 89 ? 4.236 -0.503 -23.457 1.00 94.75 89 ARG A C 1
ATOM 710 O O . ARG A 1 89 ? 4.228 -1.294 -24.392 1.00 94.75 89 ARG A O 1
ATOM 717 N N . LYS A 1 90 ? 5.155 -0.525 -22.488 1.00 92.06 90 LYS A N 1
ATOM 718 C CA . LYS A 1 90 ? 6.246 -1.508 -22.376 1.00 92.06 90 LYS A CA 1
ATOM 719 C C . LYS A 1 90 ? 5.800 -2.868 -21.829 1.00 92.06 90 LYS A C 1
ATOM 721 O O . LYS A 1 90 ? 6.633 -3.755 -21.691 1.00 92.06 90 LYS A O 1
ATOM 726 N N . LYS A 1 91 ? 4.512 -3.041 -21.503 1.00 94.00 91 LYS A N 1
ATOM 727 C CA . LYS A 1 91 ? 3.939 -4.274 -20.942 1.00 94.00 91 LYS A CA 1
ATOM 728 C C . LYS A 1 91 ? 4.661 -4.753 -19.675 1.00 94.00 91 LYS A C 1
ATOM 730 O O . LYS A 1 91 ? 4.830 -5.953 -19.484 1.00 94.00 91 LYS A O 1
ATOM 735 N N . LEU A 1 92 ? 5.083 -3.826 -18.810 1.00 93.38 92 LEU A N 1
ATOM 736 C CA . LEU A 1 92 ? 5.744 -4.143 -17.531 1.00 93.38 92 LEU A CA 1
ATOM 737 C C . LEU A 1 92 ? 4.781 -4.129 -16.336 1.00 93.38 92 LEU A C 1
ATOM 739 O O . LEU A 1 92 ? 5.087 -4.653 -15.266 1.00 93.38 92 LEU A O 1
ATOM 743 N N . ILE A 1 93 ? 3.615 -3.517 -16.521 1.00 96.19 93 ILE A N 1
ATOM 744 C CA . ILE A 1 93 ? 2.530 -3.454 -15.545 1.00 96.19 93 ILE A CA 1
ATOM 745 C C . ILE A 1 93 ? 1.205 -3.694 -16.263 1.00 96.19 93 ILE A C 1
ATOM 747 O O . ILE A 1 93 ? 1.095 -3.423 -17.461 1.00 96.19 93 ILE A O 1
ATOM 751 N N . ASP A 1 94 ? 0.193 -4.108 -15.511 1.00 96.75 94 ASP A N 1
ATOM 752 C CA . ASP A 1 94 ? -1.185 -4.203 -15.982 1.00 96.75 94 ASP A CA 1
ATOM 753 C C . ASP A 1 94 ? -2.050 -3.152 -15.279 1.00 96.75 94 ASP A C 1
ATOM 755 O O . ASP A 1 94 ? -1.866 -2.862 -14.092 1.00 96.75 94 ASP A O 1
ATOM 759 N N . LYS A 1 95 ? -3.026 -2.595 -16.003 1.00 96.62 95 LYS A N 1
ATOM 760 C CA . LYS A 1 95 ? -4.057 -1.719 -15.436 1.00 96.62 95 LYS A CA 1
ATOM 761 C C . LYS A 1 95 ? -5.246 -2.564 -14.982 1.00 96.62 95 LYS A C 1
ATOM 763 O O . LYS A 1 95 ? -5.745 -3.388 -15.742 1.00 96.62 95 LYS A O 1
ATOM 768 N N . THR A 1 96 ? -5.715 -2.334 -13.765 1.00 93.44 96 THR A N 1
ATOM 769 C CA . THR A 1 96 ? -6.914 -2.960 -13.197 1.00 93.44 96 THR A CA 1
ATOM 770 C C . THR A 1 96 ? -8.035 -1.927 -13.061 1.00 93.44 96 THR A C 1
ATOM 772 O O . THR A 1 96 ? -7.866 -0.750 -13.394 1.00 93.44 96 THR A O 1
ATOM 775 N N . LEU A 1 97 ? -9.191 -2.351 -12.542 1.00 91.50 97 LEU A N 1
ATOM 776 C CA . LEU A 1 97 ? -10.291 -1.437 -12.233 1.00 91.50 97 LEU A CA 1
ATOM 777 C C . LEU A 1 97 ? -9.912 -0.407 -11.152 1.00 91.50 97 LEU A C 1
ATOM 779 O O . LEU A 1 97 ? -10.315 0.747 -11.260 1.00 91.50 97 LEU A O 1
ATOM 783 N N . ASN A 1 98 ? -9.131 -0.799 -10.134 1.00 90.31 98 ASN A N 1
ATOM 784 C CA . ASN A 1 98 ? -8.823 0.065 -8.984 1.00 90.31 98 ASN A CA 1
ATOM 785 C C . ASN A 1 98 ? -7.356 0.517 -8.922 1.00 90.31 98 ASN A C 1
ATOM 787 O O . ASN A 1 98 ? -6.961 1.163 -7.947 1.00 90.31 98 ASN A O 1
ATOM 791 N N . GLY A 1 99 ? -6.545 0.216 -9.940 1.00 95.00 99 GLY A N 1
ATOM 792 C CA . GLY A 1 99 ? -5.129 0.544 -9.898 1.00 95.00 99 GLY A CA 1
ATOM 793 C C . GLY A 1 99 ? -4.262 -0.113 -10.963 1.00 95.00 99 GLY A C 1
ATOM 794 O O . GLY A 1 99 ? -4.632 -0.237 -12.132 1.00 95.00 99 GLY A O 1
ATOM 795 N N . TYR A 1 100 ? -3.057 -0.462 -10.532 1.00 96.38 100 TYR A N 1
ATOM 796 C CA . TYR A 1 100 ? -1.985 -1.017 -11.335 1.00 96.38 100 TYR A CA 1
ATOM 797 C C . TYR A 1 100 ? -1.308 -2.135 -10.552 1.00 96.38 100 TYR A C 1
ATOM 799 O O . TYR A 1 100 ? -1.148 -2.040 -9.332 1.00 96.38 100 TYR A O 1
ATOM 807 N N . LYS A 1 101 ? -0.884 -3.171 -11.269 1.00 94.38 101 LYS A N 1
ATOM 808 C CA . LYS A 1 101 ? -0.100 -4.283 -10.729 1.00 94.38 101 LYS A CA 1
ATOM 809 C C . LYS A 1 101 ? 1.123 -4.522 -11.600 1.00 94.38 101 LYS A C 1
ATOM 811 O O . LYS A 1 101 ? 1.063 -4.332 -12.815 1.00 94.38 101 LYS A O 1
ATOM 816 N N . ILE A 1 102 ? 2.224 -4.940 -10.992 1.00 92.44 102 ILE A N 1
ATOM 817 C CA . ILE A 1 102 ? 3.379 -5.423 -11.747 1.00 92.44 102 ILE A CA 1
ATOM 818 C C . ILE A 1 102 ? 3.046 -6.787 -12.361 1.00 92.44 102 ILE A C 1
ATOM 820 O O . ILE A 1 102 ? 2.352 -7.596 -11.746 1.00 92.44 102 ILE A O 1
ATOM 824 N N . ASN A 1 103 ? 3.498 -7.030 -13.588 1.00 91.19 103 ASN A N 1
ATOM 825 C CA . ASN A 1 103 ? 3.308 -8.317 -14.254 1.00 91.19 103 ASN A CA 1
ATOM 826 C C . ASN A 1 103 ? 4.623 -9.113 -14.302 1.00 91.19 103 ASN A C 1
ATOM 828 O O . ASN A 1 103 ? 5.668 -8.634 -13.861 1.00 91.19 103 ASN A O 1
ATOM 832 N N . LYS A 1 104 ? 4.587 -10.333 -14.852 1.00 88.88 104 LYS A N 1
ATOM 833 C CA . LYS A 1 104 ? 5.762 -11.223 -14.910 1.00 88.88 104 LYS A CA 1
ATOM 834 C C . LYS A 1 104 ? 6.964 -10.577 -15.608 1.00 88.88 104 LYS A C 1
ATOM 836 O O . LYS A 1 104 ? 8.090 -10.727 -15.149 1.00 88.88 104 LYS A O 1
ATOM 841 N N . THR A 1 105 ? 6.737 -9.828 -16.685 1.00 89.25 105 THR A N 1
ATOM 842 C CA . THR A 1 105 ? 7.810 -9.130 -17.406 1.00 89.25 105 THR A CA 1
ATOM 843 C C . THR A 1 105 ? 8.428 -8.034 -16.541 1.00 89.25 105 THR A C 1
ATOM 845 O O . THR A 1 105 ? 9.649 -7.955 -16.439 1.00 89.25 105 THR A O 1
ATOM 848 N N . GLY A 1 106 ? 7.603 -7.232 -15.861 1.00 90.56 106 GLY A N 1
ATOM 849 C CA . GLY A 1 106 ? 8.075 -6.237 -14.895 1.00 90.56 106 GLY A CA 1
ATOM 850 C C . GLY A 1 106 ? 8.869 -6.853 -13.742 1.00 90.56 106 GLY A C 1
ATOM 851 O O . GLY A 1 106 ? 9.911 -6.316 -13.370 1.00 90.56 106 GLY A O 1
ATOM 852 N N . MET A 1 107 ? 8.427 -8.003 -13.222 1.00 87.94 107 MET A N 1
ATOM 853 C CA . MET A 1 107 ? 9.147 -8.732 -12.171 1.00 87.94 107 MET A CA 1
ATOM 854 C C . MET A 1 107 ? 10.528 -9.200 -12.640 1.00 87.94 107 MET A C 1
ATOM 856 O O . MET A 1 107 ? 11.505 -8.989 -11.927 1.00 87.94 107 MET A O 1
ATOM 860 N N . LYS A 1 108 ? 10.640 -9.760 -13.854 1.00 86.12 108 LYS A N 1
ATOM 861 C CA . LYS A 1 108 ? 11.932 -10.164 -14.443 1.00 86.12 108 LYS A CA 1
ATOM 862 C C . LYS A 1 108 ? 12.898 -8.988 -14.572 1.00 86.12 108 LYS A C 1
ATOM 864 O O . LYS A 1 108 ? 14.074 -9.122 -14.243 1.00 86.12 108 LYS A O 1
ATOM 869 N N . VAL A 1 109 ? 12.390 -7.836 -15.016 1.00 86.75 109 VAL A N 1
ATOM 870 C CA . VAL A 1 109 ? 13.154 -6.584 -15.086 1.00 86.75 109 VAL A CA 1
ATOM 871 C C . VAL A 1 109 ? 13.660 -6.223 -13.686 1.00 86.75 109 VAL A C 1
ATOM 873 O O . VAL A 1 109 ? 14.864 -6.175 -13.469 1.00 86.75 109 VAL A O 1
ATOM 876 N N . ILE A 1 110 ? 12.793 -6.071 -12.684 1.00 85.69 110 ILE A N 1
ATOM 877 C CA . ILE A 1 110 ? 13.267 -5.724 -11.333 1.00 85.69 110 ILE A CA 1
ATOM 878 C C . ILE A 1 110 ? 14.242 -6.766 -10.762 1.00 85.69 110 ILE A C 1
ATOM 880 O O . ILE A 1 110 ? 15.240 -6.374 -10.159 1.00 85.69 110 ILE A O 1
ATOM 884 N N . ASN A 1 111 ? 14.028 -8.065 -10.996 1.00 84.50 111 ASN A N 1
ATOM 885 C CA . ASN A 1 111 ? 14.953 -9.100 -10.531 1.00 84.50 111 ASN A CA 1
ATOM 886 C C . ASN A 1 111 ? 16.355 -8.924 -11.131 1.00 84.50 111 ASN A C 1
ATOM 888 O O . ASN A 1 111 ? 17.345 -8.955 -10.407 1.00 84.50 111 ASN A O 1
ATOM 892 N N . SER A 1 112 ? 16.436 -8.671 -12.440 1.00 82.94 112 SER A N 1
ATOM 893 C CA . SER A 1 112 ? 17.709 -8.445 -13.129 1.00 82.94 112 SER A CA 1
ATOM 894 C C . SER A 1 112 ? 18.459 -7.227 -12.578 1.00 82.94 112 SER A C 1
ATOM 896 O O . SER A 1 112 ? 19.670 -7.312 -12.378 1.00 82.94 112 SER A O 1
ATOM 898 N N . LEU A 1 113 ? 17.759 -6.133 -12.243 1.00 81.19 113 LEU A N 1
ATOM 899 C CA . LEU A 1 113 ? 18.394 -5.015 -11.530 1.00 81.19 113 LEU A CA 1
ATOM 900 C C . LEU A 1 113 ? 18.896 -5.446 -10.168 1.00 81.19 113 LEU A C 1
ATOM 902 O O . LEU A 1 113 ? 20.045 -5.222 -9.830 1.00 81.19 113 LEU A O 1
ATOM 906 N N . LEU A 1 114 ? 18.062 -6.095 -9.366 1.00 79.06 114 LEU A N 1
ATOM 907 C CA . LEU A 1 114 ? 18.460 -6.457 -8.012 1.00 79.06 114 LEU A CA 1
ATOM 908 C C . LEU A 1 114 ? 19.612 -7.472 -7.973 1.00 79.06 114 LEU A C 1
ATOM 910 O O . LEU A 1 114 ? 20.282 -7.563 -6.951 1.00 79.06 114 LEU A O 1
ATOM 914 N N . GLN A 1 115 ? 19.905 -8.173 -9.067 1.00 81.81 115 GLN A N 1
ATOM 915 C CA . GLN A 1 115 ? 21.102 -9.006 -9.205 1.00 81.81 115 GLN A CA 1
ATOM 916 C C . GLN A 1 115 ? 22.355 -8.215 -9.619 1.00 81.81 115 GLN A C 1
ATOM 918 O O . GLN A 1 115 ? 23.473 -8.665 -9.367 1.00 81.81 115 GLN A O 1
ATOM 923 N N . SER A 1 116 ? 22.209 -7.023 -10.209 1.00 79.75 116 SER A N 1
ATOM 924 C CA . SER A 1 116 ? 23.343 -6.176 -10.587 1.00 79.75 116 SER A CA 1
ATOM 925 C C . SER A 1 116 ? 24.103 -5.707 -9.339 1.00 79.75 116 SER A C 1
ATOM 927 O O . SER A 1 116 ? 23.505 -5.139 -8.420 1.00 79.75 116 SER A O 1
ATOM 929 N N . PRO A 1 117 ? 25.437 -5.876 -9.274 1.00 74.44 117 PRO A N 1
ATOM 930 C CA . PRO A 1 117 ? 26.238 -5.407 -8.142 1.00 74.44 117 PRO A CA 1
ATOM 931 C C . PRO A 1 117 ? 26.271 -3.878 -8.035 1.00 74.44 117 PRO A C 1
ATOM 933 O O . PRO A 1 117 ? 26.548 -3.351 -6.962 1.00 74.44 117 PRO A O 1
ATOM 936 N N . LYS A 1 118 ? 25.960 -3.164 -9.123 1.00 74.06 118 LYS A N 1
ATOM 937 C CA . LYS A 1 118 ? 25.914 -1.700 -9.151 1.00 74.06 118 LYS A CA 1
ATOM 938 C C . LYS A 1 118 ? 24.659 -1.147 -8.455 1.00 74.06 118 LYS A C 1
ATOM 940 O O . LYS A 1 118 ? 24.657 0.014 -8.048 1.00 74.06 118 LYS A O 1
ATOM 945 N N . THR A 1 119 ? 23.629 -1.978 -8.249 1.00 71.94 119 THR A N 1
ATOM 946 C CA . THR A 1 119 ? 22.336 -1.520 -7.733 1.00 71.94 119 THR A CA 1
ATOM 947 C C . THR A 1 119 ? 22.407 -1.345 -6.244 1.00 71.94 119 THR A C 1
ATOM 949 O O . THR A 1 119 ? 22.642 -2.305 -5.509 1.00 71.94 119 THR A O 1
ATOM 952 N N . SER A 1 120 ? 22.144 -0.132 -5.779 1.00 70.88 120 SER A N 1
ATOM 953 C CA . SER A 1 120 ? 22.027 0.138 -4.354 1.00 70.88 120 SER A CA 1
ATOM 954 C C . SER A 1 120 ? 20.563 0.339 -3.978 1.00 70.88 120 SER A C 1
ATOM 956 O O . SER A 1 120 ? 19.787 0.975 -4.693 1.00 70.88 120 SER A O 1
ATOM 958 N N . LEU A 1 121 ? 20.187 -0.256 -2.848 1.00 71.94 121 LEU A N 1
ATOM 959 C CA . LEU A 1 121 ? 18.907 -0.019 -2.201 1.00 71.94 121 LEU A CA 1
ATOM 960 C C . LEU A 1 121 ? 19.151 0.858 -0.993 1.00 71.94 121 LEU A C 1
ATOM 962 O O . LEU A 1 121 ? 19.801 0.440 -0.036 1.00 71.94 121 LEU A O 1
ATOM 966 N N . THR A 1 122 ? 18.602 2.064 -1.034 1.00 70.25 122 THR A N 1
ATOM 967 C CA . THR A 1 122 ? 18.550 2.906 0.154 1.00 70.25 122 THR A CA 1
ATOM 968 C C . THR A 1 122 ? 17.250 2.601 0.877 1.00 70.25 122 THR A C 1
ATOM 970 O O . THR A 1 122 ? 16.188 2.988 0.401 1.00 70.25 122 THR A O 1
ATOM 973 N N . ILE A 1 123 ? 17.333 1.896 2.005 1.00 67.94 123 ILE A N 1
ATOM 974 C CA . ILE A 1 123 ? 16.193 1.617 2.885 1.00 67.94 123 ILE A CA 1
ATOM 975 C C . ILE A 1 123 ? 16.344 2.502 4.115 1.00 67.94 123 ILE A C 1
ATOM 977 O O . ILE A 1 123 ? 17.303 2.350 4.873 1.00 67.94 123 ILE A O 1
ATOM 981 N N . LYS A 1 124 ? 15.402 3.423 4.327 1.00 67.19 124 LYS A N 1
ATOM 982 C CA . LYS A 1 124 ? 15.337 4.193 5.572 1.00 67.19 124 LYS A CA 1
ATOM 983 C C . LYS A 1 124 ? 14.229 3.620 6.454 1.00 67.19 124 LYS A C 1
ATOM 985 O O . LYS A 1 124 ? 13.056 3.841 6.147 1.00 67.19 124 LYS A O 1
ATOM 990 N N . PRO A 1 125 ? 14.562 2.869 7.523 1.00 64.94 125 PRO A N 1
ATOM 991 C CA . PRO A 1 125 ? 13.556 2.450 8.483 1.00 64.94 125 PRO A CA 1
ATOM 992 C C . PRO A 1 125 ? 12.885 3.685 9.073 1.00 64.94 125 PRO A C 1
ATOM 994 O O . PRO A 1 125 ? 13.556 4.630 9.489 1.00 64.94 125 PRO A O 1
ATOM 997 N N . LYS A 1 126 ? 11.557 3.656 9.119 1.00 69.75 126 LYS A N 1
ATOM 998 C CA . LYS A 1 126 ? 10.772 4.599 9.901 1.00 69.75 126 LYS A CA 1
ATOM 999 C C . LYS A 1 126 ? 9.876 3.816 10.839 1.00 69.75 126 LYS A C 1
ATOM 1001 O O . LYS A 1 126 ? 9.324 2.773 10.480 1.00 69.75 126 LYS A O 1
ATOM 1006 N N . GLU A 1 127 ? 9.788 4.324 12.054 1.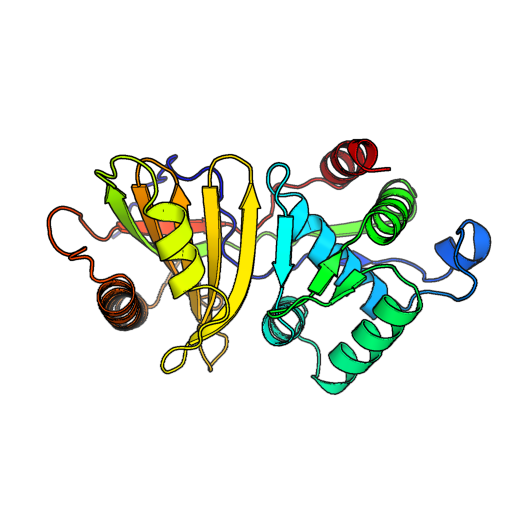00 73.75 127 GLU A N 1
ATOM 1007 C CA . GLU A 1 127 ? 8.852 3.849 13.055 1.00 73.75 127 GLU A CA 1
ATOM 1008 C C . GLU A 1 127 ? 7.790 4.925 13.242 1.00 73.75 127 GLU A C 1
ATOM 1010 O O . GLU A 1 127 ? 8.094 6.117 13.220 1.00 73.75 127 GLU A O 1
ATOM 1015 N N . TYR A 1 128 ? 6.552 4.484 13.406 1.00 76.19 128 TYR A N 1
ATOM 1016 C CA . TYR A 1 128 ? 5.385 5.320 13.616 1.00 76.19 128 TYR A CA 1
ATOM 1017 C C . TYR A 1 128 ? 4.632 4.823 14.834 1.00 76.19 128 TYR A C 1
ATOM 1019 O O . TYR A 1 128 ? 4.651 3.629 15.147 1.00 76.19 128 TYR A O 1
ATOM 1027 N N . VAL A 1 129 ? 3.916 5.727 15.487 1.00 81.00 129 VAL A N 1
ATOM 1028 C CA . VAL A 1 129 ? 2.934 5.345 16.498 1.00 81.00 129 VAL A CA 1
ATOM 1029 C C . VAL A 1 129 ? 1.559 5.334 15.850 1.00 81.00 129 VAL A C 1
ATOM 1031 O O . VAL A 1 129 ? 1.188 6.240 15.100 1.00 81.00 129 VAL A O 1
ATOM 1034 N N . GLY A 1 130 ? 0.799 4.288 16.148 1.00 85.06 130 GLY A N 1
ATOM 1035 C CA . GLY A 1 130 ? -0.574 4.145 15.706 1.00 85.06 130 GLY A CA 1
ATOM 1036 C C . GLY A 1 130 ? -1.474 3.544 16.770 1.00 85.06 130 GLY A C 1
ATOM 1037 O O . GLY A 1 130 ? -1.029 3.122 17.840 1.00 85.06 130 GLY A O 1
ATOM 1038 N N . LEU A 1 131 ? -2.757 3.499 16.448 1.00 86.44 131 LEU A N 1
ATOM 1039 C CA . LEU A 1 131 ? -3.777 2.787 17.201 1.00 86.44 131 LEU A CA 1
ATOM 1040 C C . LEU A 1 131 ? -4.237 1.582 16.395 1.00 86.44 131 LEU A C 1
ATOM 1042 O O . LEU A 1 131 ? -4.369 1.671 15.173 1.00 86.44 131 LEU A O 1
ATOM 1046 N N . GLU A 1 132 ? -4.499 0.472 17.077 1.00 86.69 132 GLU A N 1
ATOM 1047 C CA . GLU A 1 132 ? -5.046 -0.731 16.462 1.00 86.69 132 GLU A CA 1
ATOM 1048 C C . GLU A 1 132 ? -6.135 -1.391 17.314 1.00 86.69 132 GLU A C 1
ATOM 1050 O O . GLU A 1 132 ? -6.135 -1.306 18.545 1.00 86.69 132 GLU A O 1
ATOM 1055 N N . ILE A 1 133 ? -7.043 -2.094 16.638 1.00 85.38 133 ILE A N 1
ATOM 1056 C CA . ILE A 1 133 ? -8.050 -2.981 17.233 1.00 85.38 133 ILE A CA 1
ATOM 1057 C C . ILE A 1 133 ? -8.081 -4.308 16.464 1.00 85.38 133 ILE A C 1
ATOM 1059 O O . ILE A 1 133 ? -7.910 -4.328 15.242 1.00 85.38 133 ILE A O 1
ATOM 1063 N N . MET A 1 134 ? -8.282 -5.418 17.178 1.00 83.56 134 MET A N 1
ATOM 1064 C CA . MET A 1 134 ? -8.069 -6.785 16.684 1.00 83.56 134 MET A CA 1
ATOM 1065 C C . MET A 1 134 ? -9.316 -7.666 16.811 1.00 83.56 134 MET A C 1
ATOM 1067 O O . MET A 1 134 ? -9.354 -8.627 17.571 1.00 83.56 134 MET A O 1
ATOM 1071 N N . VAL A 1 135 ? -10.359 -7.388 16.048 1.00 81.31 135 VAL A N 1
ATOM 1072 C CA . VAL A 1 135 ? -11.661 -8.029 16.243 1.00 81.31 135 VAL A CA 1
ATOM 1073 C C . VAL A 1 135 ? -11.673 -9.489 15.765 1.00 81.31 135 VAL A C 1
ATOM 1075 O O . VAL A 1 135 ? -11.383 -9.732 14.593 1.00 81.31 135 VAL A O 1
ATOM 1078 N N . PRO A 1 136 ? -12.033 -10.476 16.609 1.00 79.81 136 PRO A N 1
ATOM 1079 C CA . PRO A 1 136 ? -12.230 -11.853 16.171 1.00 79.81 136 PRO A CA 1
ATOM 1080 C C . PRO A 1 136 ? -13.379 -11.933 15.165 1.00 79.81 136 PRO A C 1
ATOM 1082 O O . PRO A 1 136 ? -14.431 -11.327 15.360 1.00 79.81 136 PRO A O 1
ATOM 1085 N N . LEU A 1 137 ? -13.193 -12.705 14.100 1.00 75.94 137 LEU A N 1
ATOM 1086 C CA . LEU A 1 137 ? -14.253 -13.055 13.166 1.00 75.94 137 LEU A CA 1
ATOM 1087 C C . LEU A 1 137 ? -14.797 -14.428 13.537 1.00 75.94 137 LEU A C 1
ATOM 1089 O O . LEU A 1 137 ? -14.058 -15.408 13.563 1.00 75.94 137 LEU A O 1
ATOM 1093 N N . ASN A 1 138 ? -16.103 -14.506 13.773 1.00 66.69 138 ASN A N 1
ATOM 1094 C CA . ASN A 1 138 ? -16.804 -15.771 13.976 1.00 66.69 138 ASN A CA 1
ATOM 1095 C C . ASN A 1 138 ? -17.497 -16.204 12.672 1.00 66.69 138 ASN A C 1
ATOM 1097 O O . ASN A 1 138 ? -18.695 -16.480 12.641 1.00 66.69 138 ASN A O 1
ATOM 1101 N N . ASN A 1 139 ? -16.760 -16.159 11.558 1.00 57.09 139 ASN A N 1
ATOM 1102 C CA . ASN A 1 139 ? -17.331 -16.376 10.234 1.00 57.09 139 ASN A CA 1
ATOM 1103 C C . ASN A 1 139 ? -17.340 -17.865 9.881 1.00 57.09 139 ASN A C 1
ATOM 1105 O O . ASN A 1 139 ? -16.299 -18.469 9.637 1.00 57.09 139 ASN A O 1
ATOM 1109 N N . LYS A 1 140 ? -18.539 -18.441 9.755 1.00 53.38 140 LYS A N 1
ATOM 1110 C CA . LYS A 1 140 ? -18.746 -19.657 8.962 1.00 53.38 140 LYS A CA 1
ATOM 1111 C C . LYS A 1 140 ? -18.677 -19.254 7.482 1.00 53.38 140 LYS A C 1
ATOM 1113 O O . LYS A 1 140 ? -19.584 -18.586 7.015 1.00 53.38 140 LYS A O 1
ATOM 1118 N N . ASN A 1 141 ? -17.580 -19.598 6.803 1.00 49.88 141 ASN A N 1
ATOM 1119 C CA . ASN A 1 141 ? -17.317 -19.613 5.348 1.00 49.88 141 ASN A CA 1
ATOM 1120 C C . ASN A 1 141 ? -18.181 -18.712 4.416 1.00 49.88 141 ASN A C 1
ATOM 1122 O O . ASN A 1 141 ? -19.384 -18.911 4.298 1.00 49.88 141 ASN A O 1
ATOM 1126 N N . ASN A 1 142 ? -17.511 -17.852 3.623 1.00 51.88 142 ASN A N 1
ATOM 1127 C CA . ASN A 1 142 ? -17.984 -16.956 2.528 1.00 51.88 142 ASN A CA 1
ATOM 1128 C C . ASN A 1 142 ? -18.217 -15.455 2.796 1.00 51.88 142 ASN A C 1
ATOM 1130 O O . ASN A 1 142 ? -18.514 -14.725 1.846 1.00 51.88 142 ASN A O 1
ATOM 1134 N N . ASP A 1 143 ? -17.988 -14.931 4.000 1.00 66.88 143 ASP A N 1
ATOM 1135 C CA . ASP A 1 143 ? -18.155 -13.483 4.230 1.00 66.88 143 ASP A CA 1
ATOM 1136 C C . ASP A 1 143 ? -16.902 -12.643 3.940 1.00 66.88 143 ASP A C 1
ATOM 1138 O O . ASP A 1 143 ? -17.021 -11.471 3.589 1.00 66.88 143 ASP A O 1
ATOM 1142 N N . LEU A 1 144 ? -15.698 -13.229 3.946 1.00 72.00 144 LEU A N 1
ATOM 1143 C CA . LEU A 1 144 ? -14.456 -12.477 3.709 1.00 72.00 144 LEU A CA 1
ATOM 1144 C C . LEU A 1 144 ? -14.408 -11.829 2.316 1.00 72.00 144 LEU A C 1
ATOM 1146 O O . LEU A 1 144 ? -14.114 -10.641 2.196 1.00 72.00 144 LEU A O 1
ATOM 1150 N N . PHE A 1 145 ? -14.768 -12.569 1.263 1.00 76.81 145 PHE A N 1
ATOM 1151 C CA . PHE A 1 145 ? -14.817 -12.025 -0.099 1.00 76.81 145 PHE A CA 1
ATOM 1152 C C . PHE A 1 145 ? -15.839 -10.894 -0.242 1.00 76.81 145 PHE A C 1
ATOM 1154 O O . PHE A 1 145 ? -15.561 -9.907 -0.923 1.00 76.81 145 PHE A O 1
ATOM 1161 N N . LYS A 1 146 ? -16.994 -10.996 0.429 1.00 82.06 146 LYS A N 1
ATOM 1162 C CA . LYS A 1 146 ? -18.003 -9.927 0.433 1.00 82.06 146 LYS A CA 1
ATOM 1163 C C . LYS A 1 146 ? -17.461 -8.673 1.113 1.00 82.06 146 LYS A C 1
ATOM 1165 O O . LYS A 1 146 ? -17.595 -7.586 0.562 1.00 82.06 146 LYS A O 1
ATOM 1170 N N . LEU A 1 147 ? -16.806 -8.819 2.265 1.00 82.69 147 LEU A N 1
ATOM 1171 C CA . LEU A 1 147 ? -16.203 -7.705 3.000 1.00 82.69 147 LEU A CA 1
ATOM 1172 C C . LEU A 1 147 ? -15.128 -6.989 2.175 1.00 82.69 147 LEU A C 1
ATOM 1174 O O . LEU A 1 147 ? -15.127 -5.762 2.084 1.00 82.69 147 LEU A O 1
ATOM 1178 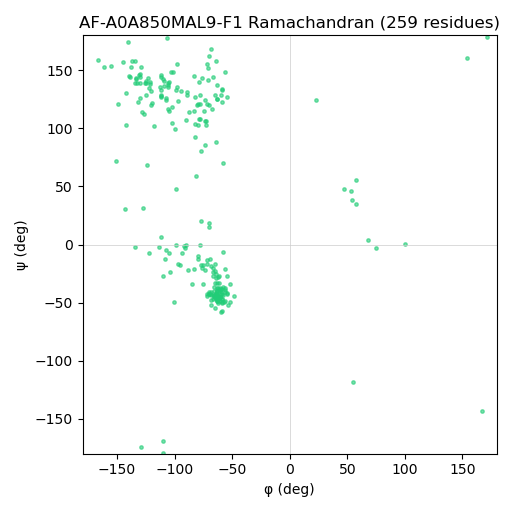N N . VAL A 1 148 ? -14.255 -7.754 1.518 1.00 86.69 148 VAL A N 1
ATOM 1179 C CA . VAL A 1 148 ? -13.241 -7.205 0.610 1.00 86.69 148 VAL A CA 1
ATOM 1180 C C . VAL A 1 148 ? -13.904 -6.480 -0.559 1.00 86.69 148 VAL A C 1
ATOM 1182 O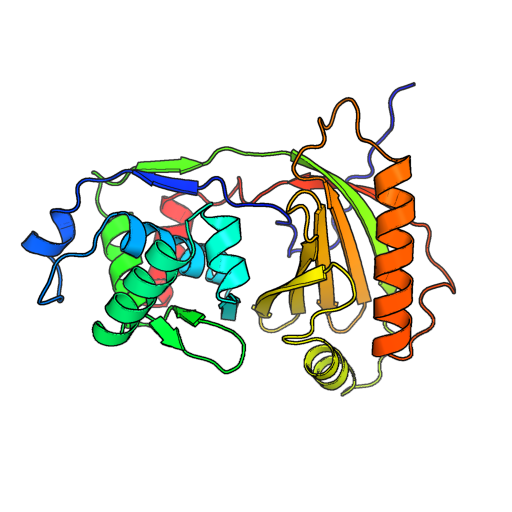 O . VAL A 1 148 ? -13.550 -5.340 -0.848 1.00 86.69 148 VAL A O 1
ATOM 1185 N N . TYR A 1 149 ? -14.908 -7.087 -1.197 1.00 87.75 149 TYR A N 1
ATOM 1186 C CA . TYR A 1 149 ? -15.639 -6.470 -2.306 1.00 87.75 149 TYR A CA 1
ATOM 1187 C C . TYR A 1 149 ? -16.339 -5.164 -1.902 1.00 87.75 149 TYR A C 1
ATOM 1189 O O . TYR A 1 149 ? -16.342 -4.195 -2.660 1.00 87.75 149 TYR A O 1
ATOM 1197 N N . LEU A 1 150 ? -16.887 -5.101 -0.686 1.00 89.00 150 LEU A N 1
ATOM 1198 C CA . LEU A 1 150 ? -17.520 -3.897 -0.155 1.00 89.00 150 LEU A CA 1
ATOM 1199 C C . LEU A 1 150 ? -16.534 -2.755 0.077 1.00 89.00 150 LEU A C 1
ATOM 1201 O O . LEU A 1 150 ? -16.971 -1.613 0.087 1.00 89.00 150 LEU A O 1
ATOM 1205 N N . LEU A 1 151 ? -15.243 -3.013 0.265 1.00 91.06 151 LEU A N 1
ATOM 1206 C CA . LEU A 1 151 ? -14.267 -1.986 0.642 1.00 91.06 151 LEU A CA 1
ATOM 1207 C C . LEU A 1 151 ? -13.279 -1.646 -0.474 1.00 91.06 151 LEU A C 1
ATOM 1209 O O . LEU A 1 151 ? -12.792 -0.513 -0.533 1.00 91.06 151 LEU A O 1
ATOM 1213 N N . LYS A 1 152 ? -13.013 -2.594 -1.377 1.00 91.69 152 LYS A N 1
ATOM 1214 C CA . LYS A 1 152 ? -12.051 -2.436 -2.466 1.00 91.69 152 LYS A CA 1
ATOM 1215 C C . LYS A 1 152 ? -12.370 -1.198 -3.304 1.00 91.69 152 LYS A C 1
ATOM 1217 O O . LYS A 1 152 ? -13.489 -1.016 -3.776 1.00 91.69 152 LYS A O 1
ATOM 1222 N N . GLY A 1 153 ? -11.369 -0.338 -3.486 1.00 91.19 153 GLY A N 1
ATOM 1223 C CA . GLY A 1 153 ? -11.485 0.868 -4.310 1.00 91.19 153 GLY A CA 1
ATOM 1224 C C . GLY A 1 153 ? -12.279 2.014 -3.676 1.00 91.19 153 GLY A C 1
ATOM 1225 O O . GLY A 1 153 ? -12.365 3.089 -4.271 1.00 91.19 153 GLY A O 1
ATOM 1226 N N . ARG A 1 154 ? -12.854 1.841 -2.477 1.00 92.12 154 ARG A N 1
ATOM 1227 C CA . ARG A 1 154 ? -13.737 2.854 -1.891 1.00 92.12 154 ARG A CA 1
ATOM 1228 C C . ARG A 1 154 ? -12.980 4.011 -1.269 1.00 92.12 154 ARG A C 1
ATOM 1230 O O . ARG A 1 154 ? -11.995 3.838 -0.556 1.00 92.12 154 ARG A O 1
ATOM 1237 N N . TRP A 1 155 ? -13.517 5.206 -1.485 1.00 91.62 155 TRP A N 1
ATOM 1238 C CA . TRP A 1 155 ? -13.159 6.408 -0.741 1.00 91.62 155 TRP A CA 1
ATOM 1239 C C . TRP A 1 155 ? -14.231 6.675 0.307 1.00 91.62 155 TRP A C 1
ATOM 1241 O O . TRP A 1 155 ? -15.411 6.390 0.088 1.00 91.62 155 TRP A O 1
ATOM 1251 N N . PHE A 1 156 ? -13.844 7.253 1.438 1.00 85.25 156 PHE A N 1
ATOM 1252 C CA . PHE A 1 156 ? -14.809 7.622 2.464 1.00 85.25 156 PHE A CA 1
ATOM 1253 C C . PHE A 1 156 ? -14.367 8.852 3.249 1.00 85.25 156 PHE A C 1
ATOM 1255 O O . PHE A 1 156 ? -13.314 8.873 3.878 1.00 85.25 156 PHE A O 1
ATOM 1262 N N . GLY A 1 157 ? -15.195 9.900 3.214 1.00 85.75 157 GLY A N 1
ATOM 1263 C CA . GLY A 1 157 ? -14.858 11.184 3.826 1.00 85.75 157 GLY A CA 1
ATOM 1264 C C . GLY A 1 157 ? -13.526 11.702 3.282 1.00 85.75 157 GLY A C 1
ATOM 1265 O O . GLY A 1 157 ? -13.372 11.897 2.074 1.00 85.75 157 GLY A O 1
ATOM 1266 N N . LYS A 1 158 ? -12.537 11.862 4.164 1.00 90.56 158 LYS A N 1
ATOM 1267 C CA . LYS A 1 158 ? -11.172 12.278 3.812 1.00 90.56 158 LYS A CA 1
ATOM 1268 C C . LYS A 1 158 ? -10.206 11.137 3.491 1.00 90.56 158 LYS A C 1
ATOM 1270 O O . LYS A 1 158 ? -9.060 11.401 3.157 1.00 90.56 158 LYS A O 1
ATOM 1275 N N . TRP A 1 159 ? -10.650 9.890 3.557 1.00 92.75 159 TRP A N 1
ATOM 1276 C CA . TRP A 1 159 ? -9.811 8.735 3.273 1.00 92.75 159 TRP A CA 1
ATOM 1277 C C . TRP A 1 159 ? -9.869 8.386 1.789 1.00 92.75 159 TRP A C 1
ATOM 1279 O O . TRP A 1 159 ? -10.945 8.299 1.183 1.00 92.75 159 TRP A O 1
ATOM 1289 N N . ARG A 1 160 ? -8.699 8.247 1.175 1.00 93.06 160 ARG A N 1
ATOM 1290 C CA . ARG A 1 160 ? -8.505 7.932 -0.241 1.00 93.06 160 ARG A CA 1
ATOM 1291 C C . ARG A 1 160 ? -7.897 6.548 -0.366 1.00 93.06 160 ARG A C 1
ATOM 1293 O O . ARG A 1 160 ? -6.972 6.217 0.365 1.00 93.06 160 ARG A O 1
ATOM 1300 N N . TRP A 1 161 ? -8.431 5.759 -1.292 1.00 94.38 161 TRP A N 1
ATOM 1301 C CA . TRP A 1 161 ? -7.980 4.394 -1.556 1.00 94.38 161 TRP A CA 1
ATOM 1302 C C . TRP A 1 161 ? -6.532 4.372 -2.056 1.00 94.38 161 TRP A C 1
ATOM 1304 O O . TRP A 1 161 ? -6.212 5.019 -3.061 1.00 94.38 161 TRP A O 1
ATOM 1314 N N . ILE A 1 162 ? -5.676 3.602 -1.387 1.00 92.19 162 ILE A N 1
ATOM 1315 C CA . ILE A 1 162 ? -4.265 3.432 -1.748 1.00 92.19 162 ILE A CA 1
ATOM 1316 C C . ILE A 1 162 ? -4.060 2.128 -2.499 1.00 92.19 162 ILE A C 1
ATOM 1318 O O . ILE A 1 162 ? -3.473 2.149 -3.579 1.00 92.19 162 ILE A O 1
ATOM 1322 N N . GL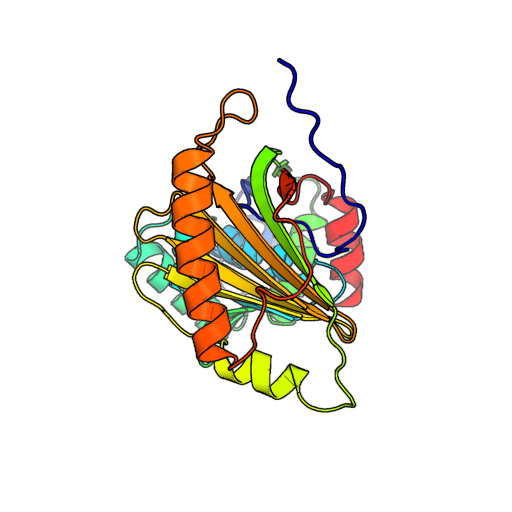Y A 1 163 ? -4.568 1.016 -1.981 1.00 91.75 163 GLY A N 1
ATOM 1323 C CA . GLY A 1 163 ? -4.357 -0.274 -2.616 1.00 91.75 163 GLY A CA 1
ATOM 1324 C C . GLY A 1 163 ? -4.828 -1.452 -1.785 1.00 91.75 163 GLY A C 1
ATOM 1325 O O . GLY A 1 163 ? -5.324 -1.299 -0.669 1.00 91.75 163 GLY A O 1
ATOM 1326 N N . MET A 1 164 ? -4.664 -2.630 -2.376 1.00 90.62 164 MET A N 1
ATOM 1327 C CA . MET A 1 164 ? -4.975 -3.918 -1.774 1.00 90.62 164 MET A CA 1
ATOM 1328 C C . MET A 1 164 ? -3.818 -4.884 -1.999 1.00 90.62 164 MET A C 1
ATOM 1330 O O . MET A 1 164 ? -3.234 -4.910 -3.082 1.00 90.62 164 MET A O 1
ATOM 1334 N N . PHE A 1 165 ? -3.551 -5.708 -0.997 1.00 86.50 165 PHE A N 1
ATOM 1335 C CA . PHE A 1 165 ? -2.509 -6.725 -0.999 1.00 86.50 165 PHE A CA 1
ATOM 1336 C C . PHE A 1 165 ? -3.149 -8.014 -0.513 1.00 86.50 165 PHE A C 1
ATOM 1338 O O . PHE A 1 165 ? -3.755 -8.043 0.556 1.00 86.50 165 PHE A O 1
ATOM 1345 N N . GLN A 1 166 ? -3.086 -9.064 -1.316 1.00 83.94 166 GLN A N 1
ATOM 1346 C CA . GLN A 1 166 ? -3.766 -10.317 -1.017 1.00 83.94 166 GLN A CA 1
ATOM 1347 C C . GLN A 1 166 ? -2.798 -11.476 -1.158 1.00 83.94 166 GLN A C 1
ATOM 1349 O O . GLN A 1 166 ? -2.226 -11.650 -2.228 1.00 83.94 166 GLN A O 1
ATOM 1354 N N . ASN A 1 167 ? -2.671 -12.292 -0.117 1.00 79.44 167 ASN A N 1
ATOM 1355 C CA . ASN A 1 167 ? -2.041 -13.605 -0.213 1.00 79.44 167 ASN A CA 1
ATOM 1356 C C . ASN A 1 167 ? -3.096 -14.713 -0.043 1.00 79.44 167 ASN A C 1
ATOM 1358 O O . ASN A 1 167 ? -4.300 -14.454 -0.088 1.00 79.44 167 ASN A O 1
ATOM 1362 N N . SER A 1 168 ? -2.648 -15.956 0.125 1.00 76.31 168 SER A N 1
ATOM 1363 C CA . SER A 1 168 ? -3.534 -17.119 0.243 1.00 76.31 168 SER A CA 1
ATOM 1364 C C . SER A 1 168 ? -4.433 -17.106 1.484 1.00 76.31 168 SER A C 1
ATOM 1366 O O . SER A 1 168 ? -5.492 -17.722 1.450 1.00 76.31 168 SER A O 1
ATOM 1368 N N . SER A 1 169 ? -4.046 -16.417 2.562 1.00 77.88 169 SER A N 1
ATOM 1369 C CA . SER A 1 169 ? -4.715 -16.499 3.870 1.00 77.88 169 SER A CA 1
ATOM 1370 C C . SER A 1 169 ? -5.231 -15.162 4.405 1.00 77.88 169 SER A C 1
ATOM 1372 O O . SER A 1 169 ? -5.913 -15.125 5.431 1.00 77.88 169 SER A O 1
ATOM 1374 N N . SER A 1 170 ? -4.907 -14.048 3.749 1.00 82.94 170 SER A N 1
ATOM 1375 C CA . SER A 1 170 ? -5.239 -12.714 4.237 1.00 82.94 170 SER A CA 1
ATOM 1376 C C . SER A 1 170 ? -5.320 -11.666 3.130 1.00 82.94 170 SER A C 1
ATOM 1378 O O . SER A 1 170 ? -4.670 -11.761 2.085 1.00 82.94 170 SER A O 1
ATOM 1380 N N . VAL A 1 171 ? -6.118 -10.634 3.395 1.00 86.81 171 VAL A N 1
ATOM 1381 C CA . VAL A 1 171 ? -6.250 -9.443 2.556 1.00 86.81 171 VAL A CA 1
ATOM 1382 C C . VAL A 1 171 ? -5.964 -8.211 3.396 1.00 86.81 171 VAL A C 1
ATOM 1384 O O . VAL A 1 171 ? -6.569 -8.008 4.445 1.00 86.81 171 VAL A O 1
ATOM 1387 N N . LYS A 1 172 ? -5.070 -7.365 2.901 1.00 87.88 172 LYS A N 1
ATOM 1388 C CA . LYS A 1 172 ? -4.751 -6.050 3.437 1.00 87.88 172 LYS A CA 1
ATOM 1389 C C . LYS A 1 172 ? -5.272 -4.977 2.489 1.00 87.88 172 LYS A C 1
ATOM 1391 O O . LYS A 1 172 ? -5.113 -5.084 1.276 1.00 87.88 172 LYS A O 1
ATOM 1396 N N . MET A 1 173 ? -5.878 -3.934 3.035 1.00 91.00 173 MET A N 1
ATOM 1397 C CA . MET A 1 173 ? -6.349 -2.765 2.298 1.00 91.00 173 MET A CA 1
ATOM 1398 C C . MET A 1 173 ? -5.859 -1.494 2.977 1.00 91.00 173 MET A C 1
ATOM 1400 O O . MET A 1 173 ? -5.869 -1.407 4.204 1.00 91.00 173 MET A O 1
ATOM 1404 N N . GLU A 1 174 ? -5.441 -0.519 2.176 1.00 91.38 174 GLU A N 1
ATOM 1405 C CA . GLU A 1 174 ? -4.850 0.727 2.660 1.00 91.38 174 GLU A CA 1
ATOM 1406 C C . GLU A 1 174 ? -5.610 1.959 2.173 1.00 91.38 174 GLU A C 1
ATOM 1408 O O . GLU A 1 174 ? -6.044 2.057 1.017 1.00 91.38 174 GLU A O 1
ATOM 1413 N N . TRP A 1 175 ? -5.678 2.946 3.061 1.00 93.44 175 TRP A N 1
ATOM 1414 C CA . TRP A 1 175 ? -6.199 4.276 2.804 1.00 93.44 175 TRP A CA 1
ATOM 1415 C C . TRP A 1 175 ? -5.276 5.341 3.370 1.00 93.44 175 TRP A C 1
ATOM 1417 O O . TRP A 1 175 ? -4.537 5.112 4.322 1.00 93.44 175 TRP A O 1
ATOM 1427 N N . GLN A 1 176 ? -5.385 6.542 2.817 1.00 91.50 176 GLN A N 1
ATOM 1428 C CA . GLN A 1 176 ? -4.666 7.710 3.302 1.00 91.50 176 GLN A CA 1
ATOM 1429 C C . GLN A 1 176 ? -5.609 8.891 3.506 1.00 91.50 176 GLN A C 1
ATOM 1431 O O . GLN A 1 176 ? -6.538 9.081 2.716 1.00 91.50 176 GLN A O 1
ATOM 1436 N N . SER A 1 177 ? -5.363 9.697 4.537 1.00 91.50 177 SER A N 1
ATOM 1437 C CA . SER A 1 177 ? -6.061 10.964 4.729 1.00 91.50 177 SER A CA 1
ATOM 1438 C C . SER A 1 177 ? -5.761 11.957 3.598 1.00 91.50 177 SER A C 1
ATOM 1440 O O . SER A 1 177 ? -4.733 11.891 2.925 1.00 91.50 177 SER A O 1
ATOM 1442 N N . LEU A 1 178 ? -6.648 12.936 3.413 1.00 87.88 178 LEU A N 1
ATOM 1443 C CA . LEU A 1 178 ? -6.449 14.038 2.469 1.00 87.88 178 LEU A CA 1
ATOM 1444 C C . LEU A 1 178 ? -5.176 14.847 2.752 1.00 87.88 178 LEU A C 1
ATOM 1446 O O . LEU A 1 178 ? -4.508 15.249 1.802 1.00 87.88 178 LEU A O 1
ATOM 1450 N N . SER A 1 179 ? -4.824 15.046 4.029 1.00 85.38 179 SER A N 1
ATOM 1451 C CA . SER A 1 179 ? -3.580 15.725 4.423 1.00 85.38 179 SER A CA 1
ATOM 1452 C C . SER A 1 179 ? -2.331 14.901 4.110 1.00 85.38 179 SER A C 1
ATOM 1454 O O . SER A 1 179 ? -1.228 15.428 4.115 1.00 85.38 179 SER A O 1
ATOM 1456 N N . SER A 1 180 ? -2.493 13.618 3.773 1.00 82.25 180 SER A N 1
ATOM 1457 C CA . SER A 1 180 ? -1.416 12.656 3.538 1.00 82.25 180 SER A CA 1
ATOM 1458 C C . SER A 1 180 ? -0.590 12.272 4.772 1.00 82.25 180 SER A C 1
ATOM 1460 O O . SER A 1 180 ? 0.349 11.481 4.643 1.00 82.25 180 SER A O 1
ATOM 1462 N N . GLU A 1 181 ? -0.965 12.770 5.947 1.00 85.44 181 GLU A N 1
ATOM 1463 C CA . GLU A 1 181 ? -0.264 12.566 7.220 1.00 85.44 181 GLU A CA 1
ATOM 1464 C C . GLU A 1 181 ? -0.675 11.260 7.895 1.00 85.44 181 GLU A C 1
ATOM 1466 O O . GLU A 1 181 ? 0.155 10.589 8.497 1.00 85.44 181 GLU A O 1
ATOM 1471 N N . LEU A 1 182 ? -1.940 10.863 7.740 1.00 88.88 182 LEU A N 1
ATOM 1472 C CA . LEU A 1 182 ? -2.468 9.652 8.349 1.00 88.88 182 LEU A CA 1
ATOM 1473 C C . LEU A 1 182 ? -2.653 8.572 7.295 1.00 88.88 182 LEU A C 1
ATOM 1475 O O . LEU A 1 182 ? -3.165 8.821 6.198 1.00 88.88 182 LEU A O 1
ATOM 1479 N N . GLU A 1 183 ? -2.293 7.354 7.660 1.00 89.25 183 GLU A N 1
ATOM 1480 C CA . GLU A 1 183 ? -2.585 6.154 6.890 1.00 89.25 183 GLU A CA 1
ATOM 1481 C C . GLU A 1 183 ? -3.389 5.194 7.760 1.00 89.25 183 GLU A C 1
ATOM 1483 O O . GLU A 1 183 ? -3.168 5.058 8.963 1.00 89.25 183 GLU A O 1
ATOM 1488 N N . ALA A 1 184 ? -4.366 4.555 7.132 1.00 90.44 184 ALA A N 1
ATOM 1489 C CA . ALA A 1 184 ? -5.233 3.587 7.764 1.00 90.44 184 ALA A CA 1
ATOM 1490 C C . ALA A 1 184 ? -5.174 2.279 6.987 1.00 90.44 184 ALA A C 1
ATOM 1492 O O . ALA A 1 184 ? -5.122 2.258 5.755 1.00 90.44 184 ALA A O 1
ATOM 1493 N N . CYS A 1 185 ? -5.184 1.181 7.722 1.00 88.81 185 CYS A N 1
ATOM 1494 C CA . CYS A 1 185 ? -5.032 -0.154 7.194 1.00 88.81 185 CYS A CA 1
ATOM 1495 C C . CYS A 1 185 ? -6.099 -1.063 7.790 1.00 88.81 185 CYS A C 1
ATOM 1497 O O . CYS A 1 185 ? -6.385 -1.015 8.986 1.00 88.81 185 CYS A O 1
ATOM 1499 N N . LEU A 1 186 ? -6.654 -1.921 6.945 1.00 89.56 186 LEU A N 1
ATOM 1500 C CA . LEU A 1 186 ? -7.509 -3.022 7.344 1.00 89.56 186 LEU A CA 1
ATOM 1501 C C . LEU A 1 186 ? -6.860 -4.317 6.877 1.00 89.56 186 LEU A C 1
ATOM 1503 O O . LEU A 1 186 ? -6.669 -4.500 5.676 1.00 89.56 186 LEU A O 1
ATOM 1507 N N . CYS A 1 187 ? -6.575 -5.224 7.802 1.00 87.25 187 CYS A N 1
ATOM 1508 C CA . CYS A 1 187 ? -6.158 -6.579 7.474 1.00 87.25 187 CYS A CA 1
ATOM 1509 C C . CYS A 1 187 ? -7.249 -7.559 7.896 1.00 87.25 187 CYS A C 1
ATOM 1511 O O . CYS A 1 187 ? -7.694 -7.544 9.039 1.00 87.25 187 CYS A O 1
ATOM 1513 N N . ILE A 1 188 ? -7.670 -8.424 6.985 1.00 85.19 188 ILE A N 1
ATOM 1514 C CA . ILE A 1 188 ? -8.694 -9.439 7.219 1.00 85.19 188 ILE A CA 1
ATOM 1515 C C . ILE A 1 188 ? -8.067 -10.803 6.947 1.00 85.19 188 ILE A C 1
ATOM 1517 O O . ILE A 1 188 ? -7.434 -10.995 5.909 1.00 85.19 188 ILE A O 1
ATOM 1521 N N . ASN A 1 189 ? -8.253 -11.753 7.856 1.00 82.81 189 ASN A N 1
ATOM 1522 C CA . ASN A 1 189 ? -8.023 -13.173 7.601 1.00 82.81 189 ASN A CA 1
ATOM 1523 C C . ASN A 1 189 ? -9.266 -13.975 8.032 1.00 82.81 189 ASN A C 1
ATOM 1525 O O . ASN A 1 189 ? -10.282 -13.397 8.412 1.00 82.81 189 ASN A O 1
ATOM 1529 N N . GLU A 1 190 ? -9.200 -15.303 7.979 1.00 79.06 190 GLU A N 1
ATOM 1530 C CA . GLU A 1 190 ? -10.347 -16.161 8.310 1.00 79.06 190 GLU A CA 1
ATOM 1531 C C . GLU A 1 190 ? -10.833 -16.031 9.763 1.00 79.06 190 GLU A C 1
ATOM 1533 O O . GLU A 1 190 ? -12.016 -16.227 10.027 1.00 79.06 190 GLU A O 1
ATOM 1538 N N . SER A 1 191 ? -9.951 -15.676 10.702 1.00 80.44 191 SER A N 1
ATOM 1539 C CA . SER A 1 191 ? -10.244 -15.694 12.139 1.00 80.44 191 SER A CA 1
ATOM 1540 C C . SER A 1 191 ? -10.391 -14.317 12.781 1.00 80.44 191 SER A C 1
ATOM 1542 O O . SER A 1 191 ? -10.824 -14.230 13.930 1.00 80.44 191 SER A O 1
ATOM 1544 N N . ARG A 1 192 ? -10.011 -13.230 12.098 1.00 83.50 192 ARG A N 1
ATOM 1545 C CA . ARG A 1 192 ? -9.950 -11.883 12.687 1.00 83.50 192 ARG A CA 1
ATOM 1546 C C . ARG A 1 192 ? -9.800 -10.759 11.659 1.00 83.50 192 ARG A C 1
ATOM 1548 O O . ARG A 1 192 ? -9.294 -10.939 10.552 1.00 83.50 192 ARG A O 1
ATOM 1555 N N . ILE A 1 193 ? -10.180 -9.564 12.099 1.00 85.19 193 ILE A N 1
ATOM 1556 C CA . ILE A 1 193 ? -9.933 -8.273 11.461 1.00 85.19 193 ILE A CA 1
ATOM 1557 C C . ILE A 1 193 ? -8.964 -7.475 12.334 1.00 85.19 193 ILE A C 1
ATOM 1559 O O . ILE A 1 193 ? -9.158 -7.344 13.537 1.00 85.19 193 ILE A O 1
ATOM 1563 N N . CYS A 1 194 ? -7.949 -6.891 11.716 1.00 86.44 194 CYS A N 1
ATOM 1564 C CA . CYS A 1 194 ? -7.110 -5.852 12.290 1.00 86.44 194 CYS A CA 1
ATOM 1565 C C . CYS A 1 194 ? -7.458 -4.526 11.611 1.00 86.44 194 CYS A C 1
ATOM 1567 O O . CYS A 1 194 ? -7.386 -4.436 10.385 1.00 86.44 194 CYS A O 1
ATOM 1569 N N . ILE A 1 195 ? -7.818 -3.505 12.384 1.00 88.00 195 ILE A N 1
ATOM 1570 C CA . ILE A 1 195 ? -7.885 -2.123 11.893 1.00 88.00 195 ILE A CA 1
ATOM 1571 C C . ILE A 1 195 ? -6.785 -1.351 12.592 1.00 88.00 195 ILE A C 1
ATOM 1573 O O . ILE A 1 195 ? -6.719 -1.371 13.818 1.00 88.00 195 ILE A O 1
ATOM 1577 N N . ALA A 1 196 ? -5.957 -0.660 11.817 1.00 88.00 196 ALA A N 1
ATOM 1578 C CA . ALA A 1 196 ? -4.895 0.186 12.330 1.00 88.00 196 ALA A CA 1
ATOM 1579 C C . ALA A 1 196 ? -4.923 1.563 11.663 1.00 88.00 196 ALA A C 1
ATOM 1581 O O . ALA A 1 196 ? -5.219 1.677 10.474 1.00 88.00 196 ALA A O 1
ATOM 1582 N N . LEU A 1 197 ? -4.573 2.598 12.418 1.00 89.00 197 LEU A N 1
ATOM 1583 C CA . LEU A 1 197 ? -4.335 3.950 11.918 1.00 89.00 197 LEU A CA 1
ATOM 1584 C C . LEU A 1 197 ? -3.055 4.483 12.539 1.00 89.00 197 LEU A C 1
ATOM 1586 O O . LEU A 1 197 ? -2.822 4.287 13.729 1.00 89.00 197 LEU A O 1
ATOM 1590 N N . PHE A 1 198 ? -2.238 5.166 11.751 1.00 86.50 198 PHE A N 1
ATOM 1591 C CA . PHE A 1 198 ? -0.985 5.738 12.225 1.00 86.50 198 PHE A CA 1
ATOM 1592 C C . PHE A 1 198 ? -0.674 7.064 11.551 1.00 86.50 198 PHE A C 1
ATOM 1594 O O . PHE A 1 198 ? -1.150 7.360 10.453 1.00 86.50 198 PHE A O 1
ATOM 1601 N N . ASP A 1 199 ? 0.149 7.844 12.240 1.00 85.12 199 ASP A N 1
ATOM 1602 C CA . ASP A 1 199 ? 0.617 9.144 11.790 1.00 85.12 199 ASP A CA 1
ATOM 1603 C C . ASP A 1 199 ? 2.051 9.027 11.266 1.00 85.12 199 ASP A C 1
ATOM 1605 O O . ASP A 1 199 ? 2.983 8.682 11.996 1.00 85.12 199 ASP A O 1
ATOM 1609 N N . LYS A 1 200 ? 2.221 9.343 9.982 1.00 77.94 200 LYS A N 1
ATOM 1610 C CA . LYS A 1 200 ? 3.491 9.293 9.247 1.00 77.94 200 LYS A CA 1
ATOM 1611 C C . LYS A 1 200 ? 4.469 10.391 9.632 1.00 77.94 200 LYS A C 1
ATOM 1613 O O . LYS A 1 200 ? 5.645 10.303 9.279 1.00 77.94 200 LYS A O 1
ATOM 1618 N N . ASN A 1 201 ? 3.977 11.434 10.281 1.00 76.12 201 ASN A N 1
ATOM 1619 C CA . ASN A 1 201 ? 4.770 12.553 10.761 1.00 76.12 201 ASN A CA 1
ATOM 1620 C C . ASN A 1 201 ? 4.973 12.485 12.277 1.00 76.12 201 ASN A C 1
ATOM 1622 O O . ASN A 1 201 ? 5.752 13.276 12.811 1.00 76.12 201 ASN A O 1
ATOM 1626 N N . SER A 1 202 ? 4.314 11.543 12.966 1.00 72.94 202 SER A N 1
ATOM 1627 C CA . SER A 1 202 ? 4.484 11.383 14.406 1.00 72.94 202 SER A CA 1
ATOM 1628 C C . SER A 1 202 ? 5.939 11.079 14.742 1.00 72.94 202 SER A C 1
ATOM 1630 O O . SER A 1 202 ? 6.556 10.167 14.191 1.00 72.94 202 SER A O 1
ATOM 1632 N N . ASN A 1 203 ? 6.489 11.849 15.680 1.00 74.19 203 ASN A N 1
ATOM 1633 C CA . ASN A 1 203 ? 7.691 11.440 16.381 1.00 74.19 203 ASN A CA 1
ATOM 1634 C C . ASN A 1 203 ? 7.282 10.307 17.333 1.00 74.19 203 ASN A C 1
ATOM 1636 O O . ASN A 1 203 ? 6.442 10.557 18.203 1.00 74.19 203 ASN A O 1
ATOM 1640 N N . PRO A 1 204 ? 7.862 9.098 17.229 1.00 75.25 204 PRO A N 1
ATOM 1641 C CA . PRO A 1 204 ? 7.527 8.007 18.138 1.00 75.25 204 PRO A CA 1
ATOM 1642 C C . PRO A 1 204 ? 7.687 8.360 19.619 1.00 75.25 204 PRO A C 1
ATOM 1644 O O . PRO A 1 204 ? 6.977 7.821 20.463 1.00 75.25 204 PRO A O 1
ATOM 1647 N N . SER A 1 205 ? 8.577 9.306 19.928 1.00 77.12 205 SER A N 1
ATOM 1648 C CA . SER A 1 205 ? 8.814 9.797 21.286 1.00 77.12 205 SER A CA 1
ATOM 1649 C C . SER A 1 205 ? 7.743 10.768 21.795 1.00 77.12 205 SER A C 1
ATOM 1651 O O . SER A 1 205 ? 7.672 10.999 22.998 1.00 77.12 205 SER A O 1
ATOM 1653 N N . ASN A 1 206 ? 6.931 11.367 20.916 1.00 80.31 206 ASN A N 1
ATOM 1654 C CA . ASN A 1 206 ? 5.857 12.291 21.295 1.00 80.31 206 ASN A CA 1
ATOM 1655 C C . ASN A 1 206 ? 4.694 12.268 20.279 1.00 80.31 206 ASN A C 1
ATOM 1657 O O . ASN A 1 206 ? 4.539 13.205 19.489 1.00 80.31 206 ASN A O 1
ATOM 1661 N N . PRO A 1 207 ? 3.899 11.185 20.245 1.00 82.25 207 PRO A N 1
ATOM 1662 C CA . PRO A 1 207 ? 2.798 11.046 19.300 1.00 82.25 207 PRO A CA 1
ATOM 1663 C C . PRO A 1 207 ? 1.582 11.892 19.702 1.00 82.25 207 PRO A C 1
ATOM 1665 O O . PRO A 1 207 ? 1.219 11.959 20.877 1.00 82.25 207 PRO A O 1
ATOM 1668 N N . ASN A 1 208 ? 0.882 12.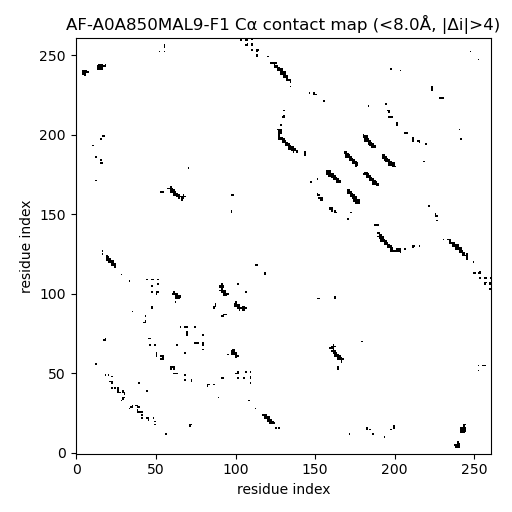468 18.719 1.00 87.25 208 ASN A N 1
ATOM 1669 C CA . ASN A 1 208 ? -0.403 13.132 18.952 1.00 87.25 208 ASN A CA 1
ATOM 1670 C C . ASN A 1 208 ? -1.527 12.089 19.114 1.00 87.25 208 ASN A C 1
ATOM 1672 O O . ASN A 1 208 ? -2.263 11.774 18.178 1.00 87.25 208 ASN A O 1
ATOM 1676 N N . LEU A 1 209 ? -1.627 11.510 20.314 1.00 86.06 209 LEU A N 1
ATOM 1677 C CA . LEU A 1 209 ? -2.593 10.448 20.615 1.00 86.06 209 LEU A CA 1
ATOM 1678 C C . LEU A 1 209 ? -4.050 10.920 20.572 1.00 86.06 209 LEU A C 1
ATOM 1680 O O . LEU A 1 209 ? -4.931 10.102 20.321 1.00 86.06 209 LEU A O 1
ATOM 1684 N N . GLU A 1 210 ? -4.314 12.200 20.828 1.00 88.62 210 GLU A N 1
ATOM 1685 C CA . GLU A 1 210 ? -5.669 12.755 20.789 1.00 88.62 210 GLU A CA 1
ATOM 1686 C C . GLU A 1 210 ? -6.203 12.769 19.356 1.00 88.62 210 GLU A C 1
ATOM 1688 O O . GLU A 1 210 ? -7.231 12.144 19.085 1.00 88.62 210 GLU A O 1
ATOM 1693 N N . LEU A 1 211 ? -5.428 13.344 18.429 1.00 88.56 211 LEU A N 1
ATOM 1694 C CA . LEU A 1 211 ? -5.728 13.299 17.000 1.00 88.56 211 LEU A CA 1
ATOM 1695 C C . LEU A 1 211 ? -5.870 11.850 16.520 1.00 88.56 211 LEU A C 1
ATOM 1697 O O . LEU A 1 211 ? -6.858 11.501 15.884 1.00 88.56 211 LEU A O 1
ATOM 1701 N N . LEU A 1 212 ? -4.918 10.973 16.861 1.00 88.75 212 LEU A N 1
ATOM 1702 C CA . LEU A 1 212 ? -4.986 9.565 16.460 1.00 88.75 212 LEU A CA 1
ATOM 1703 C C . LEU A 1 212 ? -6.281 8.890 16.930 1.00 88.75 212 LEU A C 1
ATOM 1705 O O . LEU A 1 212 ? -6.872 8.138 16.160 1.00 88.75 212 LEU A O 1
ATOM 1709 N N . ARG A 1 213 ? -6.744 9.155 18.160 1.00 90.50 213 ARG A N 1
ATOM 1710 C CA . ARG A 1 213 ? -7.990 8.579 18.699 1.00 90.50 213 ARG A CA 1
ATOM 1711 C C . ARG A 1 213 ? -9.222 9.087 17.963 1.00 90.50 213 ARG A C 1
ATOM 1713 O O . ARG A 1 213 ? -10.071 8.276 17.595 1.00 90.50 213 ARG A O 1
ATOM 1720 N N . GLU A 1 214 ? -9.322 10.394 17.743 1.00 91.69 214 GLU A N 1
ATOM 1721 C CA . GLU A 1 214 ? -10.444 11.000 17.017 1.00 91.69 214 GLU A CA 1
ATOM 1722 C C . GLU A 1 214 ? -10.561 10.420 15.598 1.00 91.69 214 GLU A C 1
ATOM 1724 O O . GLU A 1 214 ? -11.628 9.978 15.152 1.00 91.69 214 GLU A O 1
ATOM 1729 N N . GLU A 1 215 ? -9.425 10.344 14.913 1.00 92.06 215 GLU A N 1
ATOM 1730 C CA . GLU A 1 215 ? -9.329 9.873 13.537 1.00 92.06 215 GLU A CA 1
ATOM 1731 C C . GLU A 1 215 ? -9.577 8.376 13.416 1.00 92.06 215 GLU A C 1
ATOM 1733 O O . GLU A 1 215 ? -10.289 7.931 12.510 1.00 92.06 215 GLU A O 1
ATOM 1738 N N . PHE A 1 21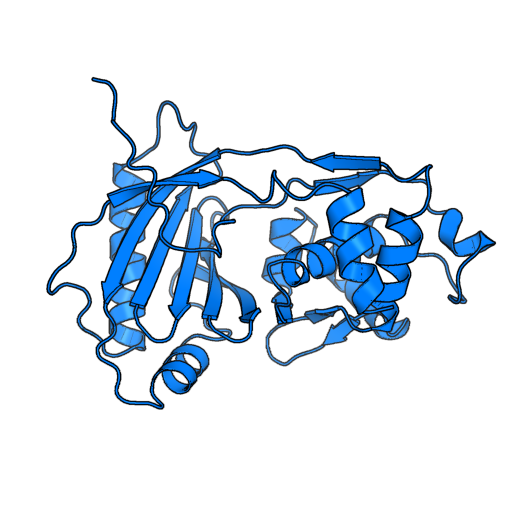6 ? -9.043 7.600 14.359 1.00 90.75 216 PHE A N 1
ATOM 1739 C CA . PHE A 1 216 ? -9.269 6.165 14.438 1.00 90.75 216 PHE A CA 1
ATOM 1740 C C . PHE A 1 216 ? -10.742 5.852 14.670 1.00 90.75 216 PHE A C 1
ATOM 1742 O O . PHE A 1 216 ? -11.299 5.032 13.944 1.00 90.75 216 PHE A O 1
ATOM 1749 N N . ASN A 1 217 ? -11.405 6.545 15.598 1.00 90.81 217 ASN A N 1
ATOM 1750 C CA . ASN A 1 217 ? -12.833 6.355 15.854 1.00 90.81 217 ASN A CA 1
ATOM 1751 C C . ASN A 1 217 ? -13.680 6.724 14.630 1.00 90.81 217 ASN A C 1
ATOM 1753 O O . ASN A 1 217 ? -14.584 5.980 14.247 1.00 90.81 217 ASN A O 1
ATOM 1757 N N . THR A 1 218 ? -13.352 7.831 13.960 1.00 91.81 218 THR A N 1
ATOM 1758 C CA . THR A 1 218 ? -14.041 8.256 12.732 1.00 91.81 218 THR A CA 1
ATOM 1759 C C . THR A 1 218 ? -13.884 7.227 11.608 1.00 91.81 218 THR A C 1
ATOM 1761 O O . THR A 1 218 ? -14.854 6.891 10.919 1.00 91.81 218 THR A O 1
ATOM 1764 N N . PHE A 1 219 ? -12.670 6.704 11.420 1.00 91.25 219 PHE A N 1
ATOM 1765 C CA . PHE A 1 219 ? -12.388 5.641 10.458 1.00 91.25 219 PHE A CA 1
ATOM 1766 C C . PHE A 1 219 ? -13.144 4.353 10.814 1.00 91.25 219 PHE A C 1
ATOM 1768 O O . PHE A 1 219 ? -13.838 3.789 9.965 1.00 91.25 219 PHE A O 1
ATOM 1775 N N . LEU A 1 220 ? -13.072 3.928 12.077 1.00 89.75 220 LEU A N 1
ATOM 1776 C CA . LEU A 1 220 ? -13.696 2.711 12.591 1.00 89.75 220 LEU A CA 1
ATOM 1777 C C . LEU A 1 220 ? -15.215 2.722 12.399 1.00 89.75 220 LEU A C 1
ATOM 1779 O O . LEU A 1 220 ? -15.751 1.780 11.817 1.00 89.75 220 LEU A O 1
ATOM 1783 N N . LEU A 1 221 ? -15.897 3.806 12.785 1.00 89.62 221 LEU A N 1
ATOM 1784 C CA . LEU A 1 221 ? -17.347 3.968 12.596 1.00 89.62 221 LEU A CA 1
ATOM 1785 C C . LEU A 1 221 ? -17.751 3.819 11.128 1.00 89.62 221 LEU A C 1
ATOM 1787 O O . LEU A 1 221 ? -18.794 3.247 10.793 1.00 89.62 221 LEU A O 1
ATOM 1791 N N . LYS A 1 222 ? -16.917 4.327 10.216 1.00 90.81 222 LYS A N 1
ATOM 1792 C CA . LYS A 1 222 ? -17.187 4.218 8.787 1.00 90.81 222 LYS A CA 1
ATOM 1793 C C . LYS A 1 222 ? -17.036 2.786 8.287 1.00 90.81 222 LYS A C 1
ATOM 1795 O O . LYS A 1 222 ? -17.880 2.338 7.510 1.00 90.81 222 LYS A O 1
ATOM 1800 N N . ILE A 1 223 ? -15.994 2.086 8.731 1.00 89.25 223 ILE A N 1
ATOM 1801 C CA . ILE A 1 223 ? -15.759 0.678 8.408 1.00 89.25 223 ILE A CA 1
ATOM 1802 C C . ILE A 1 223 ? -16.894 -0.198 8.956 1.00 89.25 223 ILE A C 1
ATOM 1804 O O . ILE A 1 223 ? -17.492 -0.941 8.180 1.00 89.25 223 ILE A O 1
ATOM 1808 N N . GLN A 1 224 ? -17.274 -0.030 10.228 1.00 87.31 224 GLN A N 1
ATOM 1809 C CA . GLN A 1 224 ? -18.418 -0.708 10.860 1.00 87.31 224 GLN A CA 1
ATOM 1810 C C . GLN A 1 224 ? -19.697 -0.540 10.035 1.00 87.31 224 GLN A C 1
ATOM 1812 O O . GLN A 1 224 ? -20.355 -1.520 9.689 1.00 87.31 224 GLN A O 1
ATOM 1817 N N . LYS A 1 225 ? -20.011 0.701 9.637 1.00 88.81 225 LYS A N 1
ATOM 1818 C CA . LYS A 1 225 ? -21.197 1.003 8.828 1.00 88.81 225 LYS A CA 1
ATOM 1819 C C . LYS A 1 225 ? -21.164 0.350 7.444 1.00 88.81 225 LYS A C 1
ATOM 1821 O O . LYS A 1 225 ? -22.205 -0.080 6.963 1.00 88.81 225 LYS A O 1
ATOM 1826 N N . ILE A 1 226 ? -20.007 0.310 6.777 1.00 87.81 226 ILE A N 1
ATOM 1827 C CA . ILE A 1 226 ? -19.887 -0.302 5.440 1.00 87.81 226 ILE A CA 1
ATOM 1828 C C . ILE A 1 226 ? -19.992 -1.822 5.526 1.00 87.81 226 ILE A C 1
ATOM 1830 O O . ILE A 1 226 ? -20.646 -2.440 4.691 1.00 87.81 226 ILE A O 1
ATOM 1834 N N . MET A 1 227 ? -19.331 -2.415 6.515 1.00 84.50 227 MET A N 1
ATOM 1835 C CA . MET A 1 227 ? -19.296 -3.862 6.687 1.00 84.50 227 MET A CA 1
ATOM 1836 C C . MET A 1 227 ? -20.568 -4.398 7.360 1.00 84.50 227 MET A C 1
ATOM 1838 O O . MET A 1 227 ? -20.789 -5.603 7.339 1.00 84.50 227 MET A O 1
ATOM 1842 N N . ASN A 1 228 ? -21.397 -3.514 7.930 1.00 84.44 228 ASN A N 1
ATOM 1843 C CA . ASN A 1 228 ? -22.543 -3.854 8.770 1.00 84.44 228 ASN A CA 1
ATOM 1844 C C . ASN A 1 228 ? -22.149 -4.789 9.930 1.00 84.44 228 ASN A C 1
ATOM 1846 O O . ASN A 1 228 ? -22.796 -5.806 10.173 1.00 84.44 228 ASN A O 1
ATOM 1850 N N . ILE A 1 229 ? -21.047 -4.457 10.610 1.00 78.25 229 ILE A N 1
ATOM 1851 C CA . ILE A 1 229 ? -20.514 -5.220 11.745 1.00 78.25 229 ILE A CA 1
ATOM 1852 C C . ILE A 1 229 ? -20.431 -4.292 12.948 1.00 78.25 229 ILE A C 1
ATOM 1854 O O . ILE A 1 229 ? -19.913 -3.179 12.837 1.00 78.25 229 ILE A O 1
ATOM 1858 N N . ASP A 1 230 ? -20.883 -4.770 14.103 1.00 75.12 230 ASP A N 1
ATOM 1859 C CA . ASP A 1 230 ? -20.588 -4.116 15.369 1.00 75.12 230 ASP A CA 1
ATOM 1860 C C . ASP A 1 230 ? -19.203 -4.550 15.864 1.00 75.12 230 ASP A C 1
ATOM 1862 O O . ASP A 1 230 ? -19.002 -5.671 16.332 1.00 75.12 230 ASP A O 1
ATOM 1866 N N . LEU A 1 231 ? -18.223 -3.657 15.715 1.00 69.50 231 LEU A N 1
ATOM 1867 C CA . LEU A 1 231 ? -16.852 -3.882 16.186 1.00 69.50 231 LEU A CA 1
ATOM 1868 C C . LEU A 1 231 ? -16.636 -3.357 17.619 1.00 69.50 231 LEU A C 1
ATOM 1870 O O . LEU A 1 231 ? -15.537 -3.508 18.147 1.00 69.50 231 LEU A O 1
ATOM 1874 N N . ASN A 1 232 ? -17.658 -2.762 18.254 1.00 62.25 232 ASN A N 1
ATOM 1875 C CA . ASN A 1 232 ? -17.560 -2.208 19.610 1.00 62.25 232 ASN A CA 1
ATOM 1876 C C . ASN A 1 232 ? -17.659 -3.280 20.697 1.00 62.25 232 ASN A C 1
ATOM 1878 O O . ASN A 1 232 ? -17.414 -2.977 21.862 1.00 62.25 232 ASN A O 1
ATOM 1882 N N . ALA A 1 233 ? -18.018 -4.516 20.334 1.00 52.44 233 ALA A N 1
ATOM 1883 C CA . ALA A 1 233 ? -18.407 -5.508 21.317 1.00 52.44 233 ALA A CA 1
ATOM 1884 C C . ALA A 1 233 ? -17.291 -5.811 22.333 1.00 52.44 233 ALA A C 1
ATOM 1886 O O . ALA A 1 233 ? -17.543 -5.630 23.517 1.00 52.44 233 ALA A O 1
ATOM 1887 N N . HIS A 1 234 ? -16.077 -6.253 21.977 1.00 50.34 234 HIS A N 1
ATOM 1888 C CA . HIS A 1 234 ? -15.235 -6.971 22.966 1.00 50.34 234 HIS A CA 1
ATOM 1889 C C . HIS A 1 234 ? -13.715 -6.697 22.918 1.00 50.34 234 HIS A C 1
ATOM 1891 O O . HIS A 1 234 ? -12.928 -7.594 23.220 1.00 50.34 234 HIS A O 1
ATOM 1897 N N . GLN A 1 235 ? -13.252 -5.506 22.521 1.00 60.38 235 GLN A N 1
ATOM 1898 C CA . GLN A 1 235 ? -11.820 -5.289 22.246 1.00 60.38 235 GLN A CA 1
ATOM 1899 C C . GLN A 1 235 ? -11.304 -3.913 22.691 1.00 60.38 235 GLN A C 1
ATOM 1901 O O . GLN A 1 235 ? -11.878 -2.885 22.338 1.00 60.38 235 GLN A O 1
ATOM 1906 N N . SER A 1 236 ? -10.185 -3.886 23.424 1.00 69.88 236 SER A N 1
ATOM 1907 C CA . SER A 1 236 ? -9.490 -2.646 23.777 1.00 69.88 236 SER A CA 1
ATOM 1908 C C . SER A 1 236 ? -8.674 -2.128 22.591 1.00 69.88 236 SER A C 1
ATOM 1910 O O . SER A 1 236 ? -7.869 -2.851 22.003 1.00 69.88 236 SER A O 1
ATOM 1912 N N . VAL A 1 237 ? -8.867 -0.851 22.244 1.00 78.06 237 VAL A N 1
ATOM 1913 C CA . VAL A 1 237 ? -7.964 -0.150 21.323 1.00 78.06 237 VAL A CA 1
ATOM 1914 C C . VAL A 1 237 ? -6.592 -0.088 21.982 1.00 78.06 237 VAL A C 1
ATOM 1916 O O . VAL A 1 237 ? -6.458 0.384 23.112 1.00 78.06 237 VAL A O 1
ATOM 1919 N N . SER A 1 238 ? -5.578 -0.577 21.280 1.00 80.44 238 SER A N 1
ATOM 1920 C CA . SER A 1 238 ? -4.208 -0.617 21.775 1.00 80.44 238 SER A CA 1
ATOM 1921 C C . SER A 1 238 ? -3.324 0.337 20.984 1.00 80.44 238 SER A C 1
ATOM 1923 O O . SER A 1 238 ? -3.521 0.544 19.787 1.00 80.44 238 SER A O 1
ATOM 1925 N N . THR A 1 239 ? -2.349 0.938 21.662 1.00 79.56 239 THR A N 1
ATOM 1926 C CA . THR A 1 239 ? -1.312 1.723 20.995 1.00 79.56 239 THR A CA 1
ATOM 1927 C C . THR A 1 239 ? -0.236 0.775 20.486 1.00 79.56 239 THR A C 1
ATOM 1929 O O . THR A 1 239 ? 0.313 -0.015 21.258 1.00 79.56 239 THR A O 1
ATOM 1932 N N . ALA A 1 240 ? 0.085 0.868 19.201 1.00 71.44 240 ALA A N 1
ATOM 1933 C CA . ALA A 1 240 ? 1.048 0.005 18.540 1.00 71.44 240 ALA A CA 1
ATOM 1934 C C . ALA A 1 240 ? 2.189 0.820 17.928 1.00 71.44 240 ALA A C 1
ATOM 1936 O O . ALA A 1 240 ? 1.977 1.857 17.299 1.00 71.44 240 ALA A O 1
ATOM 1937 N N . MET A 1 241 ? 3.407 0.300 18.080 1.00 70.62 241 MET A N 1
ATOM 1938 C CA . MET A 1 241 ? 4.552 0.736 17.289 1.00 70.62 241 MET A CA 1
ATOM 1939 C C . MET A 1 241 ? 4.493 0.049 15.930 1.00 70.62 241 MET A C 1
ATOM 1941 O O . MET A 1 241 ? 4.522 -1.182 15.834 1.00 70.62 241 MET A O 1
ATOM 1945 N N . ILE A 1 242 ? 4.419 0.852 14.879 1.00 67.25 242 ILE A N 1
ATOM 1946 C CA . ILE A 1 242 ? 4.334 0.396 13.503 1.00 67.25 242 ILE A CA 1
ATOM 1947 C C . ILE A 1 242 ? 5.670 0.658 12.820 1.00 67.25 242 ILE A C 1
ATOM 1949 O O . ILE A 1 242 ? 6.170 1.777 12.815 1.00 67.25 242 ILE A O 1
ATOM 1953 N N . LYS A 1 243 ? 6.255 -0.383 12.227 1.00 62.09 243 LYS A N 1
ATOM 1954 C CA . LYS A 1 243 ? 7.499 -0.276 11.461 1.00 62.09 243 LYS A CA 1
ATOM 1955 C C . LYS A 1 243 ? 7.194 -0.364 9.969 1.00 62.09 243 LYS A C 1
ATOM 1957 O O . LYS A 1 243 ? 6.365 -1.179 9.557 1.00 62.09 243 LYS A O 1
ATOM 1962 N N . THR A 1 244 ? 7.871 0.447 9.159 1.00 60.28 244 THR A N 1
ATOM 1963 C CA . THR A 1 244 ? 7.872 0.272 7.698 1.00 60.28 244 THR A CA 1
ATOM 1964 C C . THR A 1 244 ? 8.624 -1.000 7.304 1.00 60.28 244 THR A C 1
ATOM 1966 O O . THR A 1 244 ? 9.313 -1.590 8.143 1.00 60.28 244 THR A O 1
ATOM 1969 N N . HIS A 1 245 ? 8.503 -1.415 6.032 1.00 54.06 245 HIS A N 1
ATOM 1970 C CA . HIS A 1 245 ? 9.282 -2.491 5.393 1.00 54.06 245 HIS A CA 1
ATOM 1971 C C . HIS A 1 245 ? 10.796 -2.196 5.447 1.00 54.06 245 HIS A C 1
ATOM 1973 O O . HIS A 1 245 ? 11.444 -1.886 4.456 1.00 54.06 245 HIS A O 1
ATOM 1979 N N . SER A 1 246 ? 11.366 -2.267 6.639 1.00 47.53 246 SER A N 1
ATOM 1980 C CA . SER A 1 246 ? 12.776 -2.048 6.944 1.00 47.53 246 SER A CA 1
ATOM 1981 C C . SER A 1 246 ? 13.572 -3.349 6.940 1.00 47.53 246 SER A C 1
ATOM 1983 O O . SER A 1 246 ? 14.793 -3.321 7.047 1.00 47.53 246 SER A O 1
ATOM 1985 N N . SER A 1 247 ? 12.888 -4.489 6.818 1.00 47.66 247 SER A N 1
ATOM 1986 C CA . SER A 1 247 ? 13.499 -5.809 6.925 1.00 47.66 247 SER A CA 1
ATOM 1987 C C . SER A 1 247 ? 13.899 -6.431 5.593 1.00 47.66 247 SER A C 1
ATOM 1989 O O . SER A 1 247 ? 14.698 -7.355 5.622 1.00 47.66 247 SER A O 1
ATOM 1991 N N . CYS A 1 248 ? 13.391 -5.960 4.448 1.00 55.56 248 CYS A N 1
ATOM 1992 C CA . CYS A 1 248 ? 13.647 -6.637 3.179 1.00 55.56 248 CYS A CA 1
ATOM 1993 C C . CYS A 1 248 ? 15.030 -6.277 2.628 1.00 55.56 248 CYS A C 1
ATOM 1995 O O . CYS A 1 248 ? 15.227 -5.201 2.060 1.00 55.56 248 CYS A O 1
ATOM 1997 N N . LYS A 1 249 ? 15.998 -7.184 2.764 1.00 68.94 249 LYS A N 1
ATOM 1998 C CA . LYS A 1 249 ? 17.324 -7.001 2.160 1.00 68.94 249 LYS A CA 1
ATOM 1999 C C . LYS A 1 249 ? 17.239 -7.145 0.640 1.00 68.94 249 LYS A C 1
ATOM 2001 O O . LYS A 1 249 ? 16.422 -7.903 0.119 1.00 68.94 249 LYS A O 1
ATOM 2006 N N . LYS A 1 250 ? 18.149 -6.478 -0.082 1.00 73.00 250 LYS A N 1
ATOM 2007 C CA . LYS A 1 250 ? 18.313 -6.629 -1.543 1.00 73.00 250 LYS A CA 1
ATOM 2008 C C . LYS A 1 250 ? 18.382 -8.105 -1.962 1.00 73.00 250 LYS A C 1
ATOM 2010 O O . LYS A 1 250 ? 17.723 -8.503 -2.916 1.00 73.00 250 LYS A O 1
ATOM 2015 N N . SER A 1 251 ? 19.150 -8.904 -1.219 1.00 73.12 251 SER A N 1
ATOM 2016 C CA . SER A 1 251 ? 19.321 -10.341 -1.449 1.00 73.12 251 SER A CA 1
ATOM 2017 C C . SER A 1 251 ? 18.035 -11.139 -1.233 1.00 73.12 251 SER A C 1
ATOM 2019 O O . SER A 1 251 ? 17.708 -11.992 -2.047 1.00 73.12 251 SER A O 1
ATOM 2021 N N . GLU A 1 252 ? 17.280 -10.848 -0.175 1.00 74.88 252 GLU A N 1
ATOM 2022 C CA . GLU A 1 252 ? 16.009 -11.520 0.120 1.00 74.88 252 GLU A CA 1
ATOM 2023 C C . GLU A 1 252 ? 14.980 -11.236 -0.980 1.00 74.88 252 GLU A C 1
ATOM 2025 O O . GLU A 1 252 ? 14.339 -12.156 -1.488 1.00 74.88 252 GLU A O 1
ATOM 2030 N N . MET A 1 253 ? 14.910 -9.981 -1.431 1.00 74.06 253 MET A N 1
ATOM 2031 C CA . MET A 1 253 ? 14.027 -9.587 -2.524 1.00 74.06 253 MET A CA 1
ATOM 2032 C C . MET A 1 253 ? 14.401 -10.216 -3.862 1.00 74.06 253 MET A C 1
ATOM 2034 O O . MET A 1 253 ? 13.524 -10.711 -4.567 1.00 74.06 253 MET A O 1
ATOM 2038 N N . SER A 1 254 ? 15.690 -10.234 -4.210 1.00 75.88 254 SER A N 1
ATOM 2039 C CA . SER A 1 254 ? 16.152 -10.892 -5.435 1.00 75.88 254 SER A CA 1
ATOM 2040 C C . SER A 1 254 ? 15.891 -12.403 -5.407 1.00 75.88 254 SER A C 1
ATOM 2042 O O . SER A 1 254 ? 15.440 -12.971 -6.403 1.00 75.88 254 SER A O 1
ATOM 2044 N N . ASN A 1 255 ? 16.089 -13.054 -4.257 1.00 78.12 255 ASN A N 1
ATOM 2045 C CA . ASN A 1 255 ? 15.797 -14.478 -4.098 1.00 78.12 255 ASN A CA 1
ATOM 2046 C C . ASN A 1 255 ? 14.304 -14.772 -4.296 1.00 78.12 255 ASN A C 1
ATOM 2048 O O . ASN A 1 255 ? 13.961 -15.684 -5.042 1.00 78.12 255 ASN A O 1
ATOM 2052 N N . TRP A 1 256 ? 13.409 -13.977 -3.700 1.00 76.75 256 TRP A N 1
ATOM 2053 C CA . TRP A 1 256 ? 11.965 -14.146 -3.907 1.00 76.75 256 TRP A CA 1
ATOM 2054 C C . TRP A 1 256 ? 11.550 -13.910 -5.355 1.00 76.75 256 TRP A C 1
ATOM 2056 O O . TRP A 1 256 ? 10.834 -14.729 -5.924 1.00 76.75 256 TRP A O 1
ATOM 2066 N N . LEU A 1 257 ? 12.028 -12.828 -5.979 1.00 74.50 257 LEU A N 1
ATOM 2067 C CA . LEU A 1 257 ? 11.702 -12.515 -7.372 1.00 74.50 257 LEU A CA 1
ATOM 2068 C C . LEU A 1 257 ? 12.179 -13.596 -8.345 1.00 74.50 257 LEU A C 1
ATOM 2070 O O . LEU A 1 257 ? 11.573 -13.769 -9.401 1.00 74.50 257 LEU A O 1
ATOM 2074 N N . SER A 1 258 ? 13.229 -14.340 -7.993 1.00 76.25 258 SER A N 1
ATOM 2075 C CA . SER A 1 258 ? 13.734 -15.446 -8.809 1.00 76.25 258 SER A CA 1
ATOM 2076 C C . SER A 1 258 ? 12.741 -16.606 -8.926 1.00 76.25 258 SER A C 1
ATOM 2078 O O . SER A 1 258 ? 12.769 -17.305 -9.930 1.00 76.25 258 SER A O 1
ATOM 2080 N N . ASN A 1 259 ? 11.792 -16.748 -7.993 1.00 72.19 259 ASN A N 1
ATOM 2081 C CA . ASN A 1 259 ? 10.693 -17.717 -8.113 1.00 72.19 259 ASN A CA 1
ATOM 2082 C C . ASN A 1 259 ? 9.641 -17.316 -9.167 1.00 72.19 259 ASN A C 1
ATOM 2084 O O . ASN A 1 259 ? 8.792 -18.123 -9.539 1.00 72.19 259 ASN A O 1
ATOM 2088 N N . TYR A 1 260 ? 9.674 -16.063 -9.630 1.00 63.81 260 TYR A N 1
ATOM 2089 C CA . TYR A 1 260 ? 8.726 -15.489 -10.590 1.00 63.81 260 TYR A CA 1
ATOM 2090 C C . TYR A 1 260 ? 9.379 -15.136 -11.940 1.00 63.81 260 TYR A C 1
ATOM 2092 O O . TYR A 1 260 ? 8.684 -14.652 -12.845 1.00 63.81 260 TYR A O 1
ATOM 2100 N N . ALA A 1 261 ? 10.694 -15.351 -12.065 1.00 55.44 261 ALA A N 1
ATOM 2101 C CA . ALA A 1 261 ? 11.483 -15.126 -13.274 1.00 55.44 261 ALA A CA 1
ATOM 2102 C C . ALA A 1 261 ? 11.446 -16.342 -14.206 1.00 55.44 261 ALA A C 1
ATOM 2104 O O . ALA A 1 261 ? 11.360 -16.106 -15.437 1.00 55.44 261 ALA A O 1
#

Foldseek 3Di:
DDDDADPDPPDLPFAFAAWPKAKDDDQCPCVVDHPFPDTADSLLLRLLVVLLVLCVSANKFKFWALVLSCLSVVHDSVSSVVSVVVCVVRVQWDADPQGIHGDLRSLVVNLVLLPDPRIDIDGDKDKWKKKKKKFWDPDDPDLVVVLCVLPRNDDDDQWGWTIWIDDPFKIKTKTAGVVRQKIWMWMDGPTIIMIMMTGNPADPVHGPVVVRVVVSVVVVVVSCVSSVHDRVPDIDIGMHIGMHPRPCDSVNSSVSSVVSD

Radius of gyration: 18.8 Å; Cα contacts (8 Å, |Δi|>4): 444; chains: 1; bounding box: 49×35×59 Å